Protein AF-A0AAV4EJ93-F1 (afdb_monomer_lite)

Organism: NCBI:txid1093978

pLDDT: mean 70.5, std 23.76, range [32.03, 97.38]

Foldseek 3Di:
DVVVVVVVVVVVVPDDDDDDDPDPPPPDDPPVVVVVVVVVVVVVVVVVVCCVPVVVVVVLVVVCVVPVDPDSVVSSVVVVVVVVVVVVVVVVVVVVVVVVVVVVVVVVVVVVVVVVVVVVVVVVVVVVVVVVVVVVVVVVVVVVVVVVDDDDDDDDDDDDDDDDDDDDDDDDDDDDDDDDDDDDDDDDDDPDDDDDDDDDDPPPPPPPDDDDDD

Structure (mmCIF, N/CA/C/O backbone):
data_AF-A0AAV4EJ93-F1
#
_entry.id   AF-A0AAV4EJ93-F1
#
loop_
_atom_site.group_PDB
_atom_site.id
_atom_site.type_symbol
_atom_site.label_atom_id
_atom_site.label_alt_id
_atom_site.label_comp_id
_atom_site.label_asym_id
_atom_site.label_entity_id
_atom_site.label_seq_id
_atom_site.pdbx_PDB_ins_code
_atom_site.Cartn_x
_atom_site.Cartn_y
_atom_site.Cartn_z
_atom_site.occupancy
_atom_site.B_iso_or_equiv
_atom_site.auth_seq_id
_atom_site.auth_comp_id
_atom_site.auth_asym_id
_atom_site.auth_atom_id
_atom_site.pdbx_PDB_model_num
ATOM 1 N N . MET A 1 1 ? 33.533 -13.478 34.710 1.00 58.41 1 MET A N 1
ATOM 2 C CA . MET A 1 1 ? 34.414 -14.544 34.173 1.00 58.41 1 MET A CA 1
ATOM 3 C C . MET A 1 1 ? 34.732 -14.379 32.683 1.00 58.41 1 MET A C 1
ATOM 5 O O . MET A 1 1 ? 35.870 -14.612 32.308 1.00 58.41 1 MET A O 1
ATOM 9 N N . ILE A 1 2 ? 33.810 -13.888 31.842 1.00 59.50 2 ILE A N 1
ATOM 10 C CA . ILE A 1 2 ? 34.049 -13.720 30.390 1.00 59.50 2 ILE A CA 1
ATOM 11 C C . ILE A 1 2 ? 35.088 -12.618 30.066 1.00 59.50 2 ILE A C 1
ATOM 13 O O . ILE A 1 2 ? 35.911 -12.793 29.173 1.00 59.50 2 ILE A O 1
ATOM 17 N N . MET A 1 3 ? 35.147 -11.524 30.839 1.00 56.00 3 MET A N 1
ATOM 18 C CA . MET A 1 3 ? 36.104 -10.429 30.577 1.00 56.00 3 MET A CA 1
ATOM 19 C C . MET A 1 3 ? 37.570 -10.771 30.895 1.00 56.00 3 MET A C 1
ATOM 21 O O . MET A 1 3 ? 38.471 -10.243 30.250 1.00 56.00 3 MET A O 1
ATOM 25 N N . MET A 1 4 ? 37.823 -11.706 31.818 1.00 63.09 4 MET A N 1
ATOM 26 C CA . MET A 1 4 ? 39.189 -12.176 32.100 1.00 63.09 4 MET A CA 1
ATOM 27 C C . MET A 1 4 ? 39.739 -13.052 30.964 1.00 63.09 4 MET A C 1
ATOM 29 O O . MET A 1 4 ? 40.941 -13.053 30.715 1.00 63.09 4 MET A O 1
ATOM 33 N N . SER A 1 5 ? 38.857 -13.729 30.220 1.00 61.12 5 SER A N 1
ATOM 34 C CA . SER A 1 5 ? 39.234 -14.554 29.067 1.00 61.12 5 SER A CA 1
ATOM 35 C C . SER A 1 5 ? 39.632 -13.703 27.848 1.00 61.12 5 SER A C 1
ATOM 37 O O . SER A 1 5 ? 40.564 -14.049 27.127 1.00 61.12 5 SER A O 1
ATOM 39 N N . ILE A 1 6 ? 39.009 -12.530 27.670 1.00 61.06 6 ILE A N 1
ATOM 40 C CA . ILE A 1 6 ? 39.343 -11.593 26.582 1.00 61.06 6 ILE A CA 1
ATOM 41 C C . ILE A 1 6 ? 40.667 -10.861 26.856 1.00 61.06 6 ILE A C 1
ATOM 43 O O . ILE A 1 6 ? 41.467 -10.695 25.935 1.00 61.06 6 ILE A O 1
ATOM 47 N N . MET A 1 7 ? 40.958 -10.488 28.112 1.00 59.44 7 MET A N 1
ATOM 48 C CA . MET A 1 7 ? 42.254 -9.876 28.443 1.00 59.44 7 MET A CA 1
ATOM 49 C C . MET A 1 7 ? 43.425 -10.852 28.269 1.00 59.44 7 MET A C 1
ATOM 51 O O . MET A 1 7 ? 44.469 -10.435 27.784 1.00 59.44 7 MET A O 1
ATOM 55 N N . MET A 1 8 ? 43.259 -12.149 28.564 1.00 60.19 8 MET A N 1
ATOM 56 C CA . MET A 1 8 ? 44.313 -13.145 28.311 1.00 60.19 8 MET A CA 1
ATOM 57 C C . MET A 1 8 ? 44.591 -13.372 26.817 1.00 60.19 8 MET A C 1
ATOM 59 O O . MET A 1 8 ? 45.738 -13.621 26.447 1.00 60.19 8 MET A O 1
ATOM 63 N N . LEU A 1 9 ? 43.580 -13.239 25.950 1.00 58.19 9 LEU A N 1
ATOM 64 C CA . LEU A 1 9 ? 43.764 -13.392 24.503 1.00 58.19 9 LEU A CA 1
ATOM 65 C C . LEU A 1 9 ? 44.517 -12.207 23.877 1.00 58.19 9 LEU A C 1
ATOM 67 O O . LEU A 1 9 ? 45.250 -12.385 22.905 1.00 58.19 9 LEU A O 1
ATOM 71 N N . MET A 1 10 ? 44.386 -11.005 24.448 1.00 55.16 10 MET A N 1
ATOM 72 C CA . MET A 1 10 ? 45.097 -9.819 23.958 1.00 55.16 10 MET A CA 1
ATOM 73 C C . MET A 1 10 ? 46.565 -9.763 24.395 1.00 55.16 10 MET A C 1
ATOM 75 O O . MET A 1 10 ? 47.387 -9.198 23.677 1.00 55.16 10 MET A O 1
ATOM 79 N N . THR A 1 11 ? 46.935 -10.415 25.500 1.00 57.19 11 THR A N 1
ATOM 80 C CA . THR A 1 11 ? 48.338 -10.483 25.945 1.00 57.19 11 THR A CA 1
ATOM 81 C C . THR A 1 11 ? 49.166 -11.514 25.163 1.00 57.19 11 THR A C 1
ATOM 83 O O . THR A 1 11 ? 50.392 -11.444 25.166 1.00 57.19 11 THR A O 1
ATOM 86 N N . PHE A 1 12 ? 48.531 -12.456 24.455 1.00 47.94 12 PHE A N 1
ATOM 87 C CA . PHE A 1 12 ? 49.225 -13.565 23.782 1.00 47.94 12 PHE A CA 1
ATOM 88 C C . PHE A 1 12 ? 49.656 -13.278 22.329 1.00 47.94 12 PHE A C 1
ATOM 90 O O . PHE A 1 12 ? 50.457 -14.019 21.767 1.00 47.94 12 PHE A O 1
ATOM 97 N N . LEU A 1 13 ? 49.197 -12.182 21.715 1.00 51.66 13 LEU A N 1
ATOM 98 C CA . LEU A 1 13 ? 49.614 -11.786 20.355 1.00 51.66 13 LEU A CA 1
ATOM 99 C C . LEU A 1 13 ? 50.748 -10.745 20.336 1.00 51.66 13 LEU A C 1
ATOM 101 O O . LEU A 1 13 ? 51.159 -10.286 19.272 1.00 51.66 13 LEU A O 1
ATOM 105 N N . GLY A 1 14 ? 51.290 -10.396 21.503 1.00 50.38 14 GLY A N 1
ATOM 106 C CA . GLY A 1 14 ? 52.389 -9.447 21.654 1.00 50.38 14 GLY A CA 1
ATOM 107 C C . GLY A 1 14 ? 53.759 -10.107 21.811 1.00 50.38 14 GLY A C 1
ATOM 108 O O . GLY A 1 14 ? 54.390 -9.923 22.847 1.00 50.38 14 GLY A O 1
ATOM 109 N N . SER A 1 15 ? 54.251 -10.872 20.828 1.00 47.62 15 SER A N 1
ATOM 110 C CA . SER A 1 15 ? 55.698 -11.149 20.734 1.00 47.62 15 SER A CA 1
ATOM 111 C C . SER A 1 15 ? 56.121 -11.892 19.469 1.00 47.62 15 SER A C 1
ATOM 113 O O . SER A 1 15 ? 55.502 -12.893 19.121 1.00 47.62 15 SER A O 1
ATOM 115 N N . LYS A 1 16 ? 57.281 -11.474 18.925 1.00 50.38 16 LYS A N 1
ATOM 116 C CA . LYS A 1 16 ? 58.070 -11.997 17.777 1.00 50.38 16 LYS A CA 1
ATOM 117 C C . LYS A 1 16 ? 57.747 -11.302 16.444 1.00 50.38 16 LYS A C 1
ATOM 119 O O . LYS A 1 16 ? 56.606 -11.315 16.017 1.00 50.38 16 LYS A O 1
ATOM 124 N N . ASN A 1 17 ? 58.660 -10.690 15.685 1.00 46.94 17 ASN A N 1
ATOM 125 C CA . ASN A 1 17 ? 60.127 -10.582 15.674 1.00 46.94 17 ASN A CA 1
ATOM 126 C C . ASN A 1 17 ? 60.474 -9.307 14.864 1.00 46.94 17 ASN A C 1
ATOM 128 O O . ASN A 1 17 ? 59.817 -9.013 13.873 1.00 46.94 17 ASN A O 1
ATOM 132 N N . ALA A 1 18 ? 61.361 -8.425 15.326 1.00 46.53 18 ALA A N 1
ATOM 133 C CA . ALA A 1 18 ? 62.785 -8.380 14.967 1.00 46.53 18 ALA A CA 1
ATOM 134 C C . ALA A 1 18 ? 63.102 -8.566 13.467 1.00 46.53 18 ALA A C 1
ATOM 136 O O . ALA A 1 18 ? 63.081 -9.682 12.959 1.00 46.53 18 ALA A O 1
ATOM 137 N N . SER A 1 19 ? 63.501 -7.486 12.788 1.00 44.84 19 SER A N 1
ATOM 138 C CA . SER A 1 19 ? 64.833 -7.319 12.164 1.00 44.84 19 SER A CA 1
ATOM 139 C C . SER A 1 19 ? 64.804 -6.280 11.039 1.00 44.84 19 SER A C 1
ATOM 141 O O . SER A 1 19 ? 63.819 -6.103 10.327 1.00 44.84 19 SER A O 1
ATOM 143 N N . GLY A 1 20 ? 65.885 -5.506 10.970 1.00 46.91 20 GLY A N 1
ATOM 144 C CA . GLY A 1 20 ? 65.998 -4.309 10.156 1.00 46.91 20 GLY A CA 1
ATOM 145 C C . GLY A 1 20 ? 66.143 -4.563 8.658 1.00 46.91 20 GLY A C 1
ATOM 146 O O . GLY A 1 20 ? 66.620 -5.595 8.202 1.00 46.91 20 GLY A O 1
ATOM 147 N N . GLY A 1 21 ? 65.802 -3.527 7.901 1.00 38.78 21 GLY A N 1
ATOM 148 C CA . GLY A 1 21 ?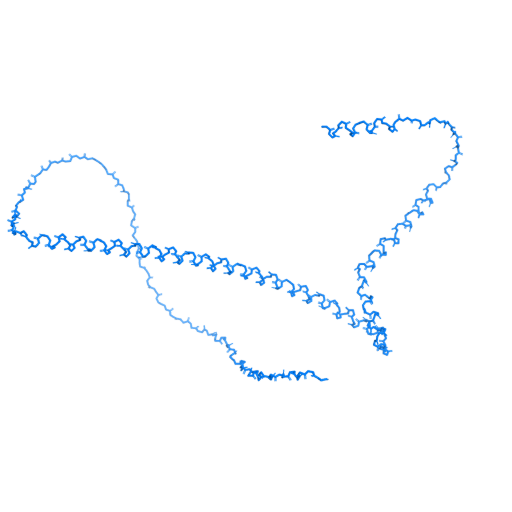 66.058 -3.440 6.474 1.00 38.78 21 GLY A CA 1
ATOM 149 C C . GLY A 1 21 ? 65.775 -2.024 6.005 1.00 38.78 21 GLY A C 1
ATOM 150 O O . GLY A 1 21 ? 64.656 -1.697 5.622 1.00 38.78 21 GLY A O 1
ATOM 151 N N . LYS A 1 22 ? 66.787 -1.150 6.074 1.00 50.78 22 LYS A N 1
ATOM 152 C CA . LYS A 1 22 ? 66.768 0.165 5.422 1.00 50.78 22 LYS A CA 1
ATOM 153 C C . LYS A 1 22 ? 66.780 -0.045 3.907 1.00 50.78 22 LYS A C 1
ATOM 155 O O . LYS A 1 22 ? 67.824 0.058 3.273 1.00 50.78 22 LYS A O 1
ATOM 160 N N . SER A 1 23 ? 65.618 -0.293 3.321 1.00 41.66 23 SER A N 1
ATOM 161 C CA . SER A 1 23 ? 65.439 -0.209 1.876 1.00 41.66 23 SER A CA 1
ATOM 162 C C . SER A 1 23 ? 64.908 1.179 1.557 1.00 41.66 23 SER A C 1
ATOM 164 O O . SER A 1 23 ? 63.722 1.463 1.712 1.00 41.66 23 SER A O 1
ATOM 166 N N . ARG A 1 24 ? 65.813 2.070 1.126 1.00 50.88 24 ARG A N 1
ATOM 167 C CA . ARG A 1 24 ? 65.468 3.304 0.403 1.00 50.88 24 ARG A CA 1
ATOM 168 C C . ARG A 1 24 ? 64.764 2.901 -0.897 1.00 50.88 24 ARG A C 1
ATOM 170 O O . ARG A 1 24 ? 65.370 2.864 -1.964 1.00 50.88 24 ARG A O 1
ATOM 177 N N . VAL A 1 25 ? 63.477 2.587 -0.812 1.00 41.41 25 VAL A N 1
ATOM 178 C CA . VAL A 1 25 ? 62.611 2.535 -1.984 1.00 41.41 25 VAL A CA 1
ATOM 179 C C . VAL A 1 25 ? 62.308 3.983 -2.322 1.00 41.41 25 VAL A C 1
ATOM 181 O O . VAL A 1 25 ? 61.715 4.715 -1.529 1.00 41.41 25 VAL A O 1
ATOM 184 N N . ARG A 1 26 ? 62.811 4.424 -3.477 1.00 45.25 26 ARG A N 1
ATOM 185 C CA . ARG A 1 26 ? 62.512 5.744 -4.025 1.00 45.25 26 ARG A CA 1
ATOM 186 C C . ARG A 1 26 ? 60.996 5.924 -4.011 1.00 45.25 26 ARG A C 1
ATOM 188 O O . ARG A 1 26 ? 60.276 5.159 -4.647 1.00 45.25 26 ARG A O 1
ATOM 195 N N . LEU A 1 27 ? 60.534 6.951 -3.307 1.00 46.12 27 LEU A N 1
ATOM 196 C CA . LEU A 1 27 ? 59.160 7.430 -3.329 1.00 46.12 27 LEU A CA 1
ATOM 197 C C . LEU A 1 27 ? 58.886 8.085 -4.694 1.00 46.12 27 LEU A C 1
ATOM 199 O O . LEU A 1 27 ? 58.709 9.295 -4.799 1.00 46.12 27 LEU A O 1
ATOM 203 N N . VAL A 1 28 ? 58.911 7.300 -5.771 1.00 48.94 28 VAL A N 1
ATOM 204 C CA . VAL A 1 28 ? 58.456 7.752 -7.083 1.00 48.94 28 VAL A CA 1
ATOM 205 C C . VAL A 1 28 ? 56.961 7.460 -7.150 1.00 48.94 28 VAL A C 1
ATOM 207 O O . VAL A 1 28 ? 56.524 6.329 -7.314 1.00 48.94 28 VAL A O 1
ATOM 210 N N . CYS A 1 29 ? 56.185 8.535 -7.013 1.00 46.81 29 CYS A N 1
ATOM 211 C CA . CYS A 1 29 ? 54.774 8.638 -7.380 1.00 46.81 29 CYS A CA 1
ATOM 212 C C . CYS A 1 29 ? 53.718 7.898 -6.530 1.00 46.81 29 CYS A C 1
ATOM 214 O O . CYS A 1 29 ? 52.862 7.184 -7.052 1.00 46.81 29 CYS A O 1
ATOM 216 N N . SER A 1 30 ? 53.579 8.289 -5.257 1.00 52.94 30 SER A N 1
ATOM 217 C CA . SER A 1 30 ? 52.341 8.082 -4.471 1.00 52.94 30 SER A CA 1
ATOM 218 C C . SER A 1 30 ? 51.076 8.722 -5.083 1.00 52.94 30 SER A C 1
ATOM 220 O O . SER A 1 30 ? 49.970 8.456 -4.618 1.00 52.94 30 SER A O 1
ATOM 222 N N . ARG A 1 31 ? 51.190 9.569 -6.120 1.00 53.22 31 ARG A N 1
ATOM 223 C CA . ARG A 1 31 ? 50.025 10.120 -6.842 1.00 53.22 31 ARG A CA 1
ATOM 224 C C . ARG A 1 31 ? 49.431 9.142 -7.860 1.00 53.22 31 ARG A C 1
ATOM 226 O O . ARG A 1 31 ? 48.220 9.167 -8.063 1.00 53.22 31 ARG A O 1
ATOM 233 N N . HIS A 1 32 ? 50.242 8.272 -8.464 1.00 50.25 32 HIS A N 1
ATOM 234 C CA . HIS A 1 32 ? 49.768 7.352 -9.504 1.00 50.25 32 HIS A CA 1
ATOM 235 C C . HIS A 1 32 ? 49.019 6.155 -8.901 1.00 50.25 32 HIS A C 1
ATOM 237 O O . HIS A 1 32 ? 47.979 5.744 -9.413 1.00 50.25 32 HIS A O 1
ATOM 243 N N . LEU A 1 33 ? 49.470 5.675 -7.736 1.00 52.97 33 LEU A N 1
ATOM 244 C CA . LEU A 1 33 ? 48.824 4.564 -7.037 1.00 52.97 33 LEU A CA 1
ATOM 245 C C . LEU A 1 33 ? 47.453 4.958 -6.453 1.00 52.97 33 LEU A C 1
ATOM 247 O O . LEU A 1 33 ? 46.495 4.201 -6.594 1.00 52.97 33 LEU A O 1
ATOM 251 N N . LYS A 1 34 ? 47.309 6.180 -5.913 1.00 52.22 34 LYS A N 1
ATOM 252 C CA . LYS A 1 34 ? 46.012 6.713 -5.442 1.00 52.22 34 LYS A CA 1
ATOM 253 C C . LYS A 1 34 ? 44.989 6.857 -6.579 1.00 52.22 34 LYS A C 1
ATOM 255 O O . LYS A 1 34 ? 43.825 6.521 -6.393 1.00 52.22 34 LYS A O 1
ATOM 260 N N . HIS A 1 35 ? 45.430 7.268 -7.773 1.00 53.38 35 HIS A N 1
ATOM 261 C CA . HIS A 1 35 ? 44.585 7.300 -8.975 1.00 53.38 35 HIS A CA 1
ATOM 262 C C . HIS A 1 35 ? 44.221 5.905 -9.512 1.00 53.38 35 HIS A C 1
ATOM 264 O O . HIS A 1 35 ? 43.211 5.769 -10.204 1.00 53.38 35 HIS A O 1
ATOM 270 N N . SER A 1 36 ? 45.029 4.877 -9.232 1.00 53.84 36 SER A N 1
ATOM 271 C CA . SER A 1 36 ? 44.719 3.489 -9.606 1.00 53.84 36 SER A CA 1
ATOM 272 C C . SER A 1 36 ? 43.682 2.859 -8.666 1.00 53.84 36 SER A C 1
ATOM 274 O O . SER A 1 36 ? 42.728 2.243 -9.131 1.00 53.84 36 SER A O 1
ATOM 276 N N . ILE A 1 37 ? 43.783 3.115 -7.355 1.00 55.28 37 ILE A N 1
ATOM 277 C CA . ILE A 1 37 ? 42.851 2.591 -6.344 1.00 55.28 37 ILE A CA 1
ATOM 278 C C . ILE A 1 37 ? 41.482 3.286 -6.448 1.00 55.28 37 ILE A C 1
ATOM 280 O O . ILE A 1 37 ? 40.451 2.619 -6.402 1.00 55.28 37 ILE A O 1
ATOM 284 N N . ALA A 1 38 ? 41.450 4.602 -6.696 1.00 55.88 38 ALA A N 1
ATOM 285 C CA . ALA A 1 38 ? 40.204 5.347 -6.912 1.00 55.88 38 ALA A CA 1
ATOM 286 C C . ALA A 1 38 ? 39.466 4.957 -8.212 1.00 55.88 38 ALA A C 1
ATOM 288 O O . ALA A 1 38 ? 38.246 5.084 -8.286 1.00 55.88 38 ALA A O 1
ATOM 289 N N . ARG A 1 39 ? 40.179 4.448 -9.230 1.00 55.91 39 ARG A N 1
ATOM 290 C CA . ARG A 1 39 ? 39.558 3.870 -10.437 1.00 55.91 39 ARG A CA 1
ATOM 291 C C . ARG A 1 39 ? 38.965 2.479 -10.196 1.00 55.91 39 ARG A C 1
ATOM 293 O O . ARG A 1 39 ? 38.000 2.130 -10.862 1.00 55.91 39 ARG A O 1
ATOM 300 N N . SER A 1 40 ? 39.511 1.720 -9.245 1.00 57.12 40 SER A N 1
ATOM 301 C CA . SER A 1 40 ? 39.118 0.330 -8.974 1.00 57.12 40 SER A CA 1
ATOM 302 C C . SER A 1 40 ? 37.827 0.197 -8.149 1.00 57.12 40 SER A C 1
ATOM 304 O O . SER A 1 40 ? 37.065 -0.739 -8.351 1.00 57.12 40 SER A O 1
ATOM 306 N N . GLN A 1 41 ? 37.515 1.155 -7.265 1.00 59.31 41 GLN A N 1
ATOM 307 C CA . GLN A 1 41 ? 36.296 1.094 -6.430 1.00 59.31 41 GLN A CA 1
ATOM 308 C C . GLN A 1 41 ? 35.031 1.679 -7.084 1.00 59.31 41 GLN A C 1
ATOM 310 O O . GLN A 1 41 ? 33.918 1.470 -6.605 1.00 59.31 41 GLN A O 1
ATOM 315 N N . LYS A 1 42 ? 35.184 2.410 -8.190 1.00 63.38 42 LYS A N 1
ATOM 316 C CA . LYS A 1 42 ? 34.074 2.999 -8.948 1.00 63.38 42 LYS A CA 1
ATOM 317 C C . LYS A 1 42 ? 33.141 1.974 -9.626 1.00 63.38 42 LYS A C 1
ATOM 319 O O . LYS A 1 42 ? 31.927 2.118 -9.469 1.00 63.38 42 LYS A O 1
ATOM 324 N N . PRO A 1 43 ? 33.644 0.916 -10.302 1.00 67.88 43 PRO A N 1
ATOM 325 C CA . PRO A 1 43 ? 32.775 -0.034 -10.996 1.00 67.88 43 PRO A CA 1
ATOM 326 C C . PRO A 1 43 ? 31.866 -0.823 -10.051 1.00 67.88 43 PRO A C 1
ATOM 328 O O . PRO A 1 43 ? 30.749 -1.154 -10.432 1.00 67.88 43 PRO A O 1
ATOM 331 N N . GLU A 1 44 ? 32.280 -1.096 -8.811 1.00 76.19 44 GLU A N 1
ATOM 332 C CA . GLU A 1 44 ? 31.427 -1.837 -7.874 1.00 76.19 44 GLU A CA 1
ATOM 333 C C . GLU A 1 44 ? 30.204 -1.036 -7.420 1.00 76.19 44 GLU A C 1
ATOM 335 O O . GLU A 1 44 ? 29.117 -1.597 -7.277 1.00 76.19 44 GLU A O 1
ATOM 340 N N . MET A 1 45 ? 30.363 0.270 -7.192 1.00 80.81 45 MET A N 1
ATOM 341 C CA . MET A 1 45 ? 29.250 1.144 -6.810 1.00 80.81 45 MET A CA 1
ATOM 342 C C . MET A 1 45 ? 28.271 1.335 -7.970 1.00 80.81 45 MET A C 1
ATOM 344 O O . MET A 1 45 ? 27.058 1.236 -7.776 1.00 80.81 45 MET A O 1
ATOM 348 N N . GLU A 1 46 ? 28.788 1.540 -9.182 1.00 83.19 46 GLU A N 1
ATOM 349 C CA . GLU A 1 46 ? 27.977 1.684 -10.395 1.00 83.19 46 GLU A CA 1
ATOM 350 C C . GLU A 1 46 ? 27.254 0.370 -10.742 1.00 83.19 46 GLU A C 1
ATOM 352 O O . GLU A 1 46 ? 26.052 0.377 -11.006 1.00 83.19 46 GLU A O 1
ATOM 357 N N . ALA A 1 47 ? 27.926 -0.780 -10.629 1.00 86.12 47 ALA A N 1
ATOM 358 C CA . ALA A 1 47 ? 27.313 -2.088 -10.856 1.00 86.12 47 ALA A CA 1
ATOM 359 C C . ALA A 1 47 ? 26.193 -2.398 -9.849 1.00 86.12 47 ALA A C 1
ATOM 361 O O . ALA A 1 47 ? 25.135 -2.898 -10.236 1.00 86.12 47 ALA A O 1
ATOM 362 N N . LYS A 1 48 ? 26.384 -2.071 -8.562 1.00 87.38 48 LYS A N 1
ATOM 363 C CA . LYS A 1 48 ? 25.336 -2.212 -7.533 1.00 87.38 48 LYS A CA 1
ATOM 364 C C . LYS A 1 48 ? 24.132 -1.324 -7.842 1.00 87.38 48 LYS A C 1
ATOM 366 O O . LYS A 1 48 ? 22.996 -1.786 -7.762 1.00 87.38 48 LYS A O 1
ATOM 371 N N . TYR A 1 49 ? 24.371 -0.075 -8.240 1.00 88.38 49 TYR A N 1
ATOM 372 C CA . TYR A 1 49 ? 23.301 0.850 -8.609 1.00 88.38 49 TYR A CA 1
ATOM 373 C C . TYR A 1 49 ? 22.496 0.346 -9.813 1.00 88.38 49 TYR A C 1
ATOM 375 O O . TYR A 1 49 ? 21.264 0.330 -9.766 1.00 88.38 49 TYR A O 1
ATOM 383 N N . LEU A 1 50 ? 23.173 -0.130 -10.861 1.00 87.44 50 LEU A N 1
ATOM 384 C CA . LEU A 1 50 ? 22.524 -0.692 -12.046 1.00 87.44 50 LEU A CA 1
ATOM 385 C C . LEU A 1 50 ? 21.722 -1.949 -11.701 1.00 87.44 50 LEU A C 1
ATOM 387 O O . LEU A 1 50 ? 20.583 -2.082 -12.138 1.00 87.44 50 LEU A O 1
ATOM 391 N N . LYS A 1 51 ? 22.262 -2.836 -10.858 1.00 87.06 51 LYS A N 1
ATOM 392 C CA . LYS A 1 51 ? 21.555 -4.047 -10.419 1.00 87.06 51 LYS A CA 1
ATOM 393 C C . LYS A 1 51 ? 20.270 -3.723 -9.651 1.00 87.06 51 LYS A C 1
ATOM 395 O O . LYS A 1 51 ? 19.258 -4.384 -9.861 1.00 87.06 51 LYS A O 1
ATOM 400 N N . ASN A 1 52 ? 20.300 -2.696 -8.803 1.00 87.56 52 ASN A N 1
ATOM 401 C CA . ASN A 1 52 ? 19.148 -2.303 -7.994 1.00 87.56 52 ASN A CA 1
ATOM 402 C C . ASN A 1 52 ? 18.060 -1.596 -8.818 1.00 87.56 52 ASN A C 1
ATOM 404 O O . ASN A 1 52 ? 16.880 -1.858 -8.610 1.00 87.56 52 ASN A O 1
ATOM 408 N N . ASN A 1 53 ? 18.437 -0.720 -9.756 1.00 86.62 53 ASN A N 1
ATOM 409 C CA . ASN A 1 53 ? 17.474 0.107 -10.498 1.00 86.62 53 ASN A CA 1
ATOM 410 C C . ASN A 1 53 ? 17.021 -0.522 -11.822 1.00 86.62 53 ASN A C 1
ATOM 412 O O . ASN A 1 53 ? 15.861 -0.392 -12.202 1.00 86.62 53 ASN A O 1
ATOM 416 N N . LEU A 1 54 ? 17.915 -1.219 -12.527 1.00 86.94 54 LEU A N 1
ATOM 417 C CA . LEU A 1 54 ? 17.632 -1.842 -13.826 1.00 86.94 54 LEU A CA 1
ATOM 418 C C . LEU A 1 54 ? 17.304 -3.334 -13.707 1.00 86.94 54 LEU A C 1
ATOM 420 O O . LEU A 1 54 ? 17.186 -4.021 -14.720 1.00 86.94 54 LEU A O 1
ATOM 424 N N . GLY A 1 55 ? 17.110 -3.852 -12.490 1.00 87.00 55 GLY A N 1
ATOM 425 C CA . GLY A 1 55 ? 16.703 -5.242 -12.269 1.00 87.00 55 GLY A CA 1
ATOM 426 C C . GLY A 1 55 ? 15.414 -5.615 -13.014 1.00 87.00 55 GLY A C 1
ATOM 427 O O . GLY A 1 55 ? 15.277 -6.747 -13.478 1.00 87.00 55 GLY A O 1
ATOM 428 N N . CYS A 1 56 ? 14.512 -4.651 -13.234 1.00 90.56 56 CYS A N 1
ATOM 429 C CA . CYS A 1 56 ? 13.281 -4.835 -14.008 1.00 90.56 56 CYS A CA 1
ATOM 430 C C . CYS A 1 56 ? 13.531 -5.175 -15.489 1.00 90.56 56 CYS A C 1
ATOM 432 O O . CYS A 1 56 ? 12.710 -5.853 -16.109 1.00 90.56 56 CYS A O 1
ATOM 434 N N . LEU A 1 57 ? 14.683 -4.782 -16.048 1.00 92.88 57 LEU A N 1
ATOM 435 C CA . LEU A 1 57 ? 15.021 -5.036 -17.446 1.00 92.88 57 LEU A CA 1
ATOM 436 C C . LEU A 1 57 ? 15.196 -6.533 -17.725 1.00 92.88 57 LEU A C 1
ATOM 438 O O . LEU A 1 57 ? 14.874 -6.984 -18.816 1.00 92.88 57 LEU A O 1
ATOM 442 N N . THR A 1 58 ? 15.614 -7.327 -16.736 1.00 93.62 58 THR A N 1
ATOM 443 C CA . THR A 1 58 ? 15.717 -8.792 -16.882 1.00 93.62 58 THR A CA 1
ATOM 444 C C . THR A 1 58 ? 14.367 -9.436 -17.210 1.00 93.62 58 THR A C 1
ATOM 446 O O . THR A 1 58 ? 14.286 -10.313 -18.066 1.00 93.62 58 THR A O 1
ATOM 449 N N . SER A 1 59 ? 13.291 -8.954 -16.579 1.00 93.50 59 SER A N 1
ATOM 450 C CA . SER A 1 59 ? 11.924 -9.422 -16.832 1.00 93.50 59 SER A CA 1
ATOM 451 C C . SER A 1 59 ? 11.413 -8.948 -18.191 1.00 93.50 59 SER A C 1
ATOM 453 O O . SER A 1 59 ? 10.789 -9.721 -18.911 1.00 93.50 59 SER A O 1
ATOM 455 N N . CYS A 1 60 ? 11.732 -7.708 -18.568 1.00 95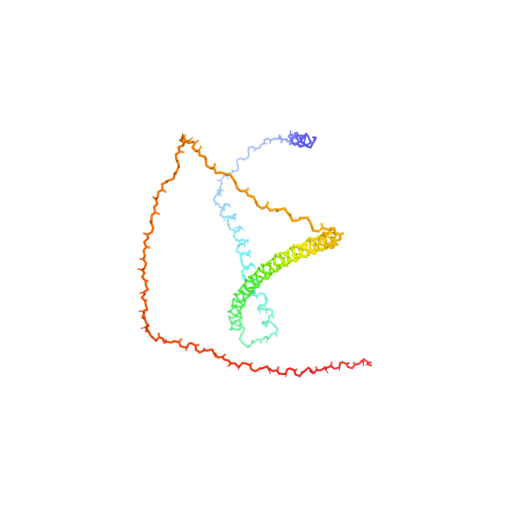.00 60 CYS A N 1
ATOM 456 C CA . CYS A 1 60 ? 11.417 -7.174 -19.892 1.00 95.00 60 CYS A CA 1
ATOM 457 C C . CYS A 1 60 ? 12.090 -7.993 -21.003 1.00 95.00 60 CYS A C 1
ATOM 459 O O . CYS A 1 60 ? 11.430 -8.440 -21.934 1.00 95.00 60 CYS A O 1
ATOM 461 N N . LEU A 1 61 ? 13.395 -8.253 -20.877 1.00 95.38 61 LEU A N 1
ATOM 462 C CA . LEU A 1 61 ? 14.163 -9.020 -21.858 1.00 95.38 61 LEU A CA 1
ATOM 463 C C . LEU A 1 61 ? 13.693 -10.472 -21.953 1.00 95.38 61 LEU A C 1
ATOM 465 O O . LEU A 1 61 ? 13.650 -11.018 -23.053 1.00 95.38 61 LEU A O 1
ATOM 469 N N . LYS A 1 62 ? 13.286 -11.078 -20.831 1.00 96.69 62 LYS A N 1
ATOM 470 C CA . LYS A 1 62 ? 12.620 -12.385 -20.833 1.00 96.69 62 LYS A CA 1
ATOM 471 C C . LYS A 1 62 ? 11.357 -12.352 -21.701 1.00 96.69 62 LYS A C 1
ATOM 473 O O . LYS A 1 62 ? 11.196 -13.190 -22.579 1.00 96.69 62 LYS A O 1
ATOM 478 N N . GLU A 1 63 ? 10.501 -11.356 -21.501 1.00 95.00 63 GLU A N 1
ATOM 479 C CA . GLU A 1 63 ? 9.246 -11.221 -22.247 1.00 95.00 63 GLU A CA 1
ATOM 480 C C . GLU A 1 63 ? 9.472 -10.913 -23.739 1.00 95.00 63 GLU A C 1
ATOM 482 O O . GLU A 1 63 ? 8.756 -11.427 -24.597 1.00 95.00 63 GLU A O 1
ATOM 487 N N . VAL A 1 64 ? 10.500 -10.125 -24.068 1.00 96.94 64 VAL A N 1
ATOM 488 C CA . VAL A 1 64 ? 10.928 -9.878 -25.455 1.00 96.94 64 VAL A CA 1
ATOM 489 C C . VAL A 1 64 ? 11.434 -11.164 -26.109 1.00 96.94 64 VAL A C 1
ATOM 491 O O . VAL A 1 64 ? 11.100 -11.427 -27.263 1.00 96.94 64 VAL A O 1
ATOM 494 N N . ALA A 1 65 ? 12.202 -11.986 -25.388 1.00 96.50 65 ALA A N 1
ATOM 495 C CA . ALA A 1 65 ? 12.708 -13.257 -25.903 1.00 96.50 65 ALA A CA 1
ATOM 496 C C . ALA A 1 65 ? 11.582 -14.265 -26.191 1.00 96.50 65 ALA A C 1
ATOM 498 O O . ALA A 1 65 ? 11.678 -15.017 -27.163 1.00 96.50 65 ALA A O 1
ATOM 499 N N . GLU A 1 66 ? 10.521 -14.250 -25.379 1.00 95.94 66 GLU A N 1
ATOM 500 C CA . GLU A 1 66 ? 9.327 -15.086 -25.549 1.00 95.94 66 GLU A CA 1
ATOM 501 C C . GLU A 1 66 ? 8.438 -14.601 -26.704 1.00 95.94 66 GLU A C 1
ATOM 503 O O . GLU A 1 66 ? 8.041 -15.396 -27.553 1.00 95.94 66 GLU A O 1
ATOM 508 N N . LYS A 1 67 ? 8.132 -13.298 -26.762 1.00 95.00 67 LYS A N 1
ATOM 509 C CA . LYS A 1 67 ? 7.179 -12.738 -27.738 1.00 95.00 67 LYS A CA 1
ATOM 510 C C . LYS A 1 67 ? 7.788 -12.414 -29.097 1.00 95.00 67 LYS A C 1
ATOM 512 O O . LYS A 1 67 ? 7.046 -12.337 -30.069 1.00 95.00 67 LYS A O 1
ATOM 517 N N . ARG A 1 68 ? 9.104 -12.181 -29.150 1.00 95.62 68 ARG A N 1
ATOM 518 C CA . ARG A 1 68 ? 9.862 -11.749 -30.339 1.00 95.62 68 ARG A CA 1
ATOM 519 C C . ARG A 1 68 ? 9.116 -10.692 -31.170 1.00 95.62 68 ARG A C 1
ATOM 521 O O . ARG A 1 68 ? 8.783 -10.944 -32.328 1.00 95.62 68 ARG A O 1
ATOM 528 N N . PRO A 1 69 ? 8.814 -9.523 -30.576 1.00 96.00 69 PRO A N 1
ATOM 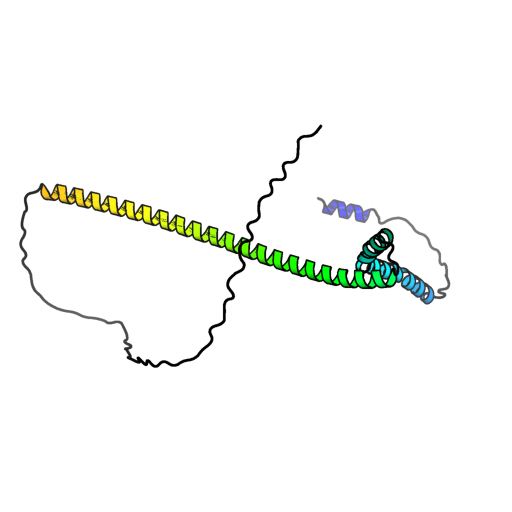529 C CA . PRO A 1 69 ? 8.127 -8.450 -31.283 1.00 96.00 69 PRO A CA 1
ATOM 530 C C . PRO A 1 69 ? 8.939 -7.982 -32.498 1.00 96.00 69 PRO A C 1
ATOM 532 O O . PRO A 1 69 ? 10.168 -8.038 -32.489 1.00 96.00 69 PRO A O 1
ATOM 535 N N . HIS A 1 70 ? 8.238 -7.490 -33.522 1.00 94.06 70 HIS A N 1
ATOM 536 C CA . HIS A 1 70 ? 8.848 -6.995 -34.759 1.00 94.06 70 HIS A CA 1
ATOM 537 C C . HIS A 1 70 ? 9.815 -5.823 -34.510 1.00 94.06 70 HIS A C 1
ATOM 539 O O . HIS A 1 70 ? 10.873 -5.767 -35.130 1.00 94.06 70 HIS A O 1
ATOM 545 N N . ASP A 1 71 ? 9.481 -4.923 -33.574 1.00 97.12 71 ASP A N 1
ATOM 546 C CA . ASP A 1 71 ? 10.399 -3.899 -33.060 1.00 97.12 71 ASP A CA 1
ATOM 547 C C . ASP A 1 71 ? 10.635 -4.096 -31.546 1.00 97.12 71 ASP A C 1
ATOM 549 O O . ASP A 1 71 ? 9.762 -3.787 -30.723 1.00 97.12 71 ASP A O 1
ATOM 553 N N . PRO A 1 72 ? 11.800 -4.633 -31.142 1.00 95.62 72 PRO A N 1
ATOM 554 C CA . PRO A 1 72 ? 12.111 -4.852 -29.735 1.00 95.62 72 PRO A CA 1
ATOM 555 C C . PRO A 1 72 ? 12.409 -3.555 -28.973 1.00 95.62 72 PRO A C 1
ATOM 557 O O . PRO A 1 72 ? 12.192 -3.517 -27.762 1.00 95.62 72 PRO A O 1
ATOM 560 N N . ILE A 1 73 ? 12.883 -2.493 -29.632 1.00 95.94 73 ILE A N 1
ATOM 561 C CA . ILE A 1 73 ? 13.245 -1.236 -28.960 1.00 95.94 73 ILE A CA 1
ATOM 562 C C . ILE A 1 73 ? 11.972 -0.518 -28.518 1.00 95.94 73 ILE A C 1
ATOM 564 O O . ILE A 1 73 ? 11.845 -0.126 -27.353 1.00 95.94 73 ILE A O 1
ATOM 568 N N . GLU A 1 74 ? 11.004 -0.411 -29.426 1.00 96.44 74 GLU A N 1
ATOM 569 C CA . GLU A 1 74 ? 9.703 0.183 -29.131 1.00 96.44 74 GLU A CA 1
ATOM 570 C C . GLU A 1 74 ? 8.963 -0.609 -28.040 1.00 96.44 74 GLU A C 1
ATOM 572 O O . GLU A 1 74 ? 8.431 -0.032 -27.084 1.00 96.44 74 GLU A O 1
ATOM 577 N N . TYR A 1 75 ? 9.009 -1.943 -28.114 1.00 96.69 75 TYR A N 1
ATOM 578 C CA . TYR A 1 75 ? 8.405 -2.804 -27.101 1.00 96.69 75 TYR A CA 1
ATOM 579 C C . TYR A 1 75 ? 8.969 -2.548 -25.699 1.00 96.69 75 TYR A C 1
ATOM 581 O O . TYR A 1 75 ? 8.211 -2.397 -24.737 1.00 96.69 75 TYR A O 1
ATOM 589 N N . ILE A 1 76 ? 10.298 -2.465 -25.575 1.00 95.50 76 ILE A N 1
ATOM 590 C CA . ILE A 1 76 ? 10.968 -2.216 -24.294 1.00 95.50 76 ILE A CA 1
ATOM 591 C C . ILE A 1 76 ? 10.561 -0.848 -23.731 1.00 95.50 76 ILE A C 1
ATOM 593 O O . ILE A 1 76 ? 10.286 -0.743 -22.534 1.00 95.50 76 ILE A O 1
ATOM 597 N N . ALA A 1 77 ? 10.457 0.187 -24.569 1.00 96.06 77 ALA A N 1
ATOM 598 C CA . ALA A 1 77 ? 10.037 1.518 -24.133 1.00 96.06 77 ALA A CA 1
ATOM 599 C C . ALA A 1 77 ? 8.616 1.509 -23.540 1.00 96.06 77 ALA A C 1
ATOM 601 O O . ALA A 1 77 ? 8.391 2.014 -22.431 1.00 96.06 77 ALA A O 1
ATOM 602 N N . PHE A 1 78 ? 7.660 0.878 -24.230 1.00 95.88 78 PHE A N 1
ATOM 603 C CA . PHE A 1 78 ? 6.293 0.741 -23.722 1.00 95.88 78 PHE A CA 1
ATOM 604 C C . PHE A 1 78 ? 6.221 -0.102 -22.453 1.00 95.88 78 PHE A C 1
ATOM 606 O O . PHE A 1 78 ? 5.488 0.246 -21.519 1.00 95.88 78 PHE A O 1
ATOM 613 N N . TRP A 1 79 ? 6.996 -1.183 -22.393 1.00 96.06 79 TRP A N 1
ATOM 614 C CA . TRP A 1 79 ? 7.061 -2.049 -21.226 1.00 96.06 79 TRP A CA 1
ATOM 615 C C . TRP A 1 79 ? 7.563 -1.294 -19.995 1.00 96.06 79 TRP A C 1
ATOM 617 O O . TRP A 1 79 ? 6.930 -1.354 -18.941 1.00 96.06 79 TRP A O 1
ATOM 627 N N . LEU A 1 80 ? 8.648 -0.522 -20.128 1.00 94.88 80 LEU A N 1
ATOM 628 C CA . LEU A 1 80 ? 9.217 0.264 -19.029 1.00 94.88 80 LEU A CA 1
ATOM 629 C C . LEU A 1 80 ? 8.234 1.323 -18.521 1.00 94.88 80 LEU A C 1
ATOM 631 O O . LEU A 1 80 ? 8.051 1.456 -17.309 1.00 94.88 80 LEU A O 1
ATOM 635 N N . ARG A 1 81 ? 7.534 2.022 -19.425 1.00 95.50 81 ARG A N 1
ATOM 636 C CA . ARG A 1 81 ? 6.486 2.983 -19.044 1.00 95.50 81 ARG A CA 1
ATOM 637 C C . ARG A 1 81 ? 5.387 2.309 -18.222 1.00 95.50 81 ARG A C 1
ATOM 639 O O . ARG A 1 81 ? 5.049 2.777 -17.135 1.00 95.50 81 ARG A O 1
ATOM 646 N N . LYS A 1 82 ? 4.872 1.181 -18.718 1.00 95.81 82 LYS A N 1
ATOM 647 C CA . LYS A 1 82 ? 3.836 0.391 -18.041 1.00 95.81 82 LYS A CA 1
ATOM 648 C C . LYS A 1 82 ? 4.325 -0.161 -16.701 1.00 95.81 82 LYS A C 1
ATOM 650 O O . LYS A 1 82 ? 3.561 -0.224 -15.744 1.00 95.81 82 LYS A O 1
ATOM 655 N N . HIS A 1 83 ? 5.592 -0.554 -16.606 1.00 94.56 83 HIS A N 1
ATOM 656 C CA . HIS A 1 83 ? 6.178 -1.070 -15.374 1.00 94.56 83 HIS A CA 1
ATOM 657 C C . HIS A 1 83 ? 6.190 -0.015 -14.261 1.00 94.56 83 HIS A C 1
ATOM 659 O O . HIS A 1 83 ? 5.756 -0.306 -13.147 1.00 94.56 83 HIS A O 1
ATOM 665 N N . VAL A 1 84 ? 6.618 1.216 -14.564 1.00 93.62 84 VAL A N 1
ATOM 666 C CA . VAL A 1 84 ? 6.613 2.330 -13.599 1.00 93.62 84 VAL A CA 1
ATOM 667 C C . VAL A 1 84 ? 5.192 2.657 -13.142 1.00 93.62 84 VAL A C 1
ATOM 669 O O . VAL A 1 84 ? 4.950 2.855 -11.951 1.00 93.62 84 VAL A O 1
ATOM 672 N N . GLU A 1 85 ? 4.237 2.679 -14.069 1.00 95.94 85 GLU A N 1
ATOM 673 C CA . GLU A 1 85 ? 2.826 2.891 -13.746 1.00 95.94 85 GLU A CA 1
ATOM 674 C C . GLU A 1 85 ? 2.280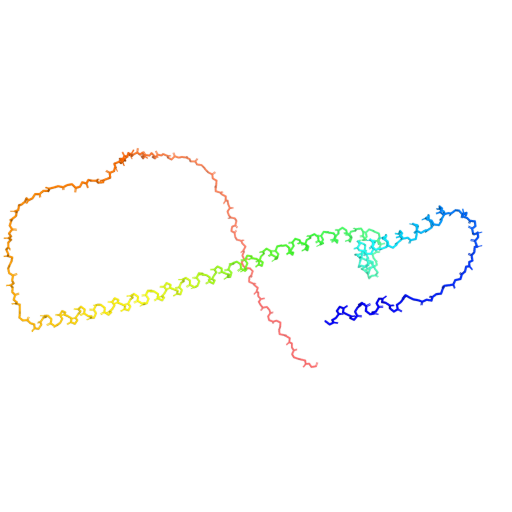 1.784 -12.835 1.00 95.94 85 GLU A C 1
ATOM 676 O O . GLU A 1 85 ? 1.707 2.069 -11.784 1.00 95.94 85 GLU A O 1
ATOM 681 N N . ASN A 1 86 ? 2.545 0.520 -13.165 1.00 95.81 86 ASN A N 1
ATOM 682 C CA . ASN A 1 86 ? 2.143 -0.620 -12.346 1.00 95.81 86 ASN A CA 1
ATOM 683 C C . ASN A 1 86 ? 2.768 -0.586 -10.948 1.00 95.81 86 ASN A C 1
ATOM 685 O O . ASN A 1 86 ? 2.095 -0.929 -9.980 1.00 95.81 86 ASN A O 1
ATOM 689 N N . ALA A 1 87 ? 4.033 -0.179 -10.825 1.00 94.06 87 ALA A N 1
ATOM 690 C CA . ALA A 1 87 ? 4.693 -0.033 -9.532 1.00 94.06 87 ALA A CA 1
ATOM 691 C C . ALA A 1 87 ? 4.000 1.035 -8.671 1.00 94.06 87 ALA A C 1
ATOM 693 O O . ALA A 1 87 ? 3.699 0.786 -7.505 1.00 94.06 87 ALA A O 1
ATOM 694 N N . ARG A 1 88 ? 3.655 2.187 -9.263 1.00 95.50 88 ARG A N 1
ATOM 695 C CA . ARG A 1 88 ? 2.889 3.243 -8.580 1.00 95.50 88 ARG A CA 1
ATOM 696 C C . ARG A 1 88 ? 1.505 2.762 -8.155 1.00 95.50 88 ARG A C 1
ATOM 698 O O . ARG A 1 88 ? 1.081 3.044 -7.040 1.00 95.50 88 ARG A O 1
ATOM 705 N N . LEU A 1 89 ? 0.807 2.028 -9.021 1.00 96.81 89 LEU A N 1
ATOM 706 C CA . LEU A 1 89 ? -0.510 1.474 -8.703 1.00 96.81 89 LEU A CA 1
ATOM 707 C C . LEU A 1 89 ? -0.441 0.428 -7.586 1.00 96.81 89 LEU A C 1
ATOM 709 O O . LEU A 1 89 ? -1.311 0.418 -6.723 1.00 96.81 89 LEU A O 1
ATOM 713 N N . LYS A 1 90 ? 0.581 -0.434 -7.574 1.00 96.44 90 LYS A N 1
ATOM 714 C CA . LYS A 1 90 ? 0.793 -1.398 -6.484 1.00 96.44 90 LYS A CA 1
ATOM 715 C C . LYS A 1 90 ? 1.052 -0.695 -5.155 1.00 96.44 90 LYS A C 1
ATOM 717 O O . LYS A 1 90 ? 0.390 -1.027 -4.183 1.00 96.44 90 LYS A O 1
ATOM 722 N N . ALA A 1 91 ? 1.918 0.319 -5.141 1.00 96.06 91 ALA A N 1
ATOM 723 C CA . ALA A 1 91 ? 2.192 1.097 -3.935 1.00 96.06 91 ALA A CA 1
ATOM 724 C C . ALA A 1 91 ? 0.919 1.752 -3.368 1.00 96.06 91 ALA A C 1
ATOM 726 O O . ALA A 1 91 ? 0.651 1.630 -2.177 1.00 96.06 91 ALA A O 1
ATOM 727 N N . LYS A 1 92 ? 0.092 2.366 -4.228 1.00 96.94 92 LYS A N 1
ATOM 728 C CA . LYS A 1 92 ? -1.204 2.932 -3.814 1.00 96.94 92 LYS A CA 1
ATOM 729 C C . LYS A 1 92 ? -2.146 1.874 -3.241 1.00 96.94 92 LYS A C 1
ATOM 731 O O . LYS A 1 92 ? -2.709 2.080 -2.178 1.00 96.94 92 LYS A O 1
ATOM 736 N N . LYS A 1 93 ? -2.269 0.718 -3.898 1.00 97.19 93 LYS A N 1
ATOM 737 C CA . LYS A 1 93 ? -3.106 -0.389 -3.407 1.00 97.19 93 LYS A CA 1
ATOM 738 C C . LYS A 1 93 ? -2.635 -0.933 -2.062 1.00 97.19 93 LYS A C 1
ATOM 740 O O . LYS A 1 93 ? -3.457 -1.295 -1.233 1.00 97.19 93 LYS A O 1
ATOM 745 N N . GLU A 1 94 ? -1.325 -1.024 -1.850 1.00 97.25 94 GLU A N 1
ATOM 746 C CA . GLU A 1 94 ? -0.761 -1.446 -0.565 1.00 97.25 94 GLU A CA 1
ATOM 747 C C . GLU A 1 94 ? -1.036 -0.420 0.537 1.00 97.25 94 GLU A C 1
ATOM 749 O O . GLU A 1 94 ? -1.297 -0.801 1.675 1.00 97.25 94 GLU A O 1
ATOM 754 N N . GLU A 1 95 ? -0.990 0.872 0.215 1.00 96.75 95 GLU A N 1
ATOM 755 C CA . GLU A 1 95 ? -1.351 1.940 1.144 1.00 96.75 95 GLU A CA 1
ATOM 756 C C . GLU A 1 95 ? -2.845 1.906 1.493 1.00 96.75 95 GLU A C 1
ATOM 758 O O . GLU A 1 95 ? -3.187 1.876 2.673 1.00 96.75 95 GLU A O 1
ATOM 763 N N . GLU A 1 96 ? -3.720 1.811 0.492 1.00 96.56 96 GLU A N 1
ATOM 764 C CA . GLU A 1 96 ? -5.170 1.659 0.670 1.00 96.56 96 GLU A CA 1
ATOM 765 C C . GLU A 1 96 ? -5.507 0.402 1.488 1.00 96.56 96 GLU A C 1
ATOM 767 O O . GLU A 1 96 ? -6.314 0.456 2.412 1.00 96.56 96 GLU A O 1
ATOM 772 N N . ALA A 1 97 ? -4.845 -0.728 1.219 1.00 96.38 97 ALA A N 1
ATOM 773 C CA . ALA A 1 97 ? -5.042 -1.960 1.980 1.00 96.38 97 ALA A CA 1
ATOM 774 C C . ALA A 1 97 ? -4.611 -1.812 3.447 1.00 96.38 97 ALA A C 1
ATOM 776 O O . ALA A 1 97 ? -5.299 -2.303 4.340 1.00 96.38 97 ALA A O 1
ATOM 777 N N . LYS A 1 98 ? -3.499 -1.114 3.711 1.00 97.06 98 LYS A N 1
ATOM 778 C CA . LYS A 1 98 ? -3.050 -0.817 5.080 1.00 97.06 98 LYS A CA 1
ATOM 779 C C . LYS A 1 98 ? -4.012 0.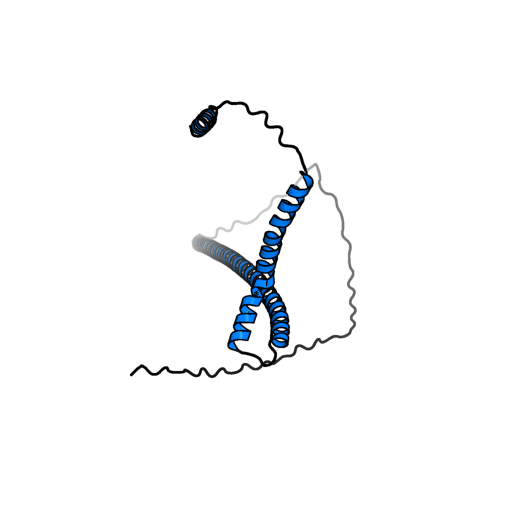119 5.806 1.00 97.06 98 LYS A C 1
ATOM 781 O O . LYS A 1 98 ? -4.217 -0.054 7.002 1.00 97.06 98 LYS A O 1
ATOM 786 N N . GLN A 1 99 ? -4.577 1.109 5.117 1.00 96.88 99 GLN A N 1
ATOM 787 C CA . GLN A 1 99 ? -5.588 1.999 5.693 1.00 96.88 99 GLN A CA 1
ATOM 788 C C . GLN A 1 99 ? -6.850 1.212 6.054 1.00 96.88 99 GLN A C 1
ATOM 790 O O . GLN A 1 99 ? -7.290 1.262 7.197 1.00 96.88 99 GLN A O 1
ATOM 795 N N . LEU A 1 100 ? -7.343 0.384 5.131 1.00 96.12 100 LEU A N 1
ATOM 796 C CA . LEU A 1 100 ? -8.517 -0.451 5.364 1.00 96.12 100 LEU A CA 1
ATOM 797 C C . LEU A 1 100 ? -8.318 -1.437 6.526 1.00 96.12 100 LEU A C 1
ATOM 799 O O . LEU A 1 100 ? -9.235 -1.652 7.311 1.00 96.12 100 LEU A O 1
ATOM 803 N N . GLN A 1 101 ? -7.128 -2.029 6.663 1.00 96.38 101 GLN A N 1
ATOM 804 C CA . GLN A 1 101 ? -6.812 -2.907 7.796 1.00 96.38 101 GLN A CA 1
ATOM 805 C C . GLN A 1 101 ? -6.886 -2.167 9.133 1.00 96.38 101 GLN A C 1
ATOM 807 O O . GLN A 1 101 ? -7.495 -2.673 10.069 1.00 96.38 101 GLN A O 1
ATOM 812 N N . LYS A 1 102 ? -6.336 -0.950 9.208 1.00 97.00 102 LYS A N 1
ATOM 813 C CA . LYS A 1 102 ? -6.420 -0.125 10.421 1.00 97.00 102 LYS A CA 1
ATOM 814 C C . LYS A 1 102 ? -7.863 0.216 10.776 1.00 97.00 102 LYS A C 1
ATOM 816 O O . LYS A 1 102 ? -8.250 0.070 11.928 1.00 97.00 102 LYS A O 1
ATOM 821 N N . GLU A 1 103 ? -8.666 0.610 9.791 1.00 96.62 103 GLU A N 1
ATOM 822 C CA . GLU A 1 103 ? -10.087 0.904 10.006 1.00 96.62 103 GLU A CA 1
ATOM 823 C C . GLU A 1 103 ? -10.853 -0.328 10.509 1.00 96.62 103 GLU A C 1
ATOM 825 O O . GLU A 1 103 ? -11.671 -0.221 11.419 1.00 96.62 103 GLU A O 1
ATOM 830 N N . GLN A 1 104 ? -10.561 -1.516 9.969 1.00 96.50 104 GLN A N 1
ATOM 831 C CA . GLN A 1 104 ? -11.168 -2.768 10.432 1.00 96.50 104 GLN A CA 1
ATOM 832 C C . GLN A 1 104 ? -10.759 -3.125 11.865 1.00 96.50 104 GLN A C 1
ATOM 834 O O . GLN A 1 104 ? -11.594 -3.590 12.642 1.00 96.50 104 GLN A O 1
ATOM 839 N N . GLU A 1 105 ? -9.492 -2.915 12.224 1.00 96.81 105 GLU A N 1
ATOM 840 C CA . GLU A 1 105 ? -8.994 -3.125 13.586 1.00 96.81 105 GLU A CA 1
ATOM 841 C C . GLU A 1 105 ? -9.660 -2.161 14.579 1.00 96.81 105 GLU A C 1
ATOM 843 O O . GLU A 1 105 ? -10.118 -2.584 15.644 1.00 96.81 105 GLU A O 1
ATOM 848 N N . GLU A 1 106 ? -9.781 -0.883 14.216 1.00 96.94 106 GLU A N 1
ATOM 849 C CA . GLU A 1 106 ? -10.475 0.127 15.019 1.00 96.94 106 GLU A CA 1
ATOM 850 C C . GLU A 1 106 ? -11.964 -0.202 15.178 1.00 96.94 106 GLU A C 1
ATOM 852 O O . GLU A 1 106 ? -12.491 -0.160 16.292 1.00 96.94 106 GLU A O 1
ATOM 857 N N . GLU A 1 107 ? -12.640 -0.603 14.098 1.00 96.44 107 GLU A N 1
ATOM 858 C CA . GLU A 1 107 ? -14.048 -0.993 14.152 1.00 96.44 107 GLU A CA 1
ATOM 859 C C . GLU A 1 107 ? -14.257 -2.239 15.024 1.00 96.44 107 GLU A C 1
ATOM 861 O O . GLU A 1 107 ? -15.217 -2.307 15.798 1.00 96.44 107 GLU A O 1
ATOM 866 N N . ALA A 1 108 ? -13.361 -3.226 14.937 1.00 97.06 108 ALA A N 1
ATOM 867 C CA . ALA A 1 108 ? -13.413 -4.424 15.768 1.00 97.06 108 ALA A CA 1
ATOM 868 C C . ALA A 1 108 ? -13.259 -4.081 17.257 1.00 97.06 108 ALA A C 1
ATOM 870 O O . ALA A 1 108 ? -14.049 -4.551 18.081 1.00 97.06 108 ALA A O 1
ATOM 871 N N . LEU A 1 109 ? -12.305 -3.209 17.591 1.00 97.00 109 LEU A N 1
ATOM 872 C CA . LEU A 1 109 ? -12.084 -2.740 18.956 1.00 97.00 109 LEU A CA 1
ATOM 873 C C . LEU A 1 109 ? -13.290 -1.957 19.486 1.00 97.00 109 LEU A C 1
ATOM 875 O O . LEU A 1 109 ? -13.736 -2.164 20.617 1.00 97.00 109 LEU A O 1
ATOM 879 N N . ASP A 1 110 ? -13.865 -1.080 18.669 1.00 96.31 110 ASP A N 1
ATOM 880 C CA . ASP A 1 110 ? -15.061 -0.329 19.035 1.00 96.31 110 ASP A CA 1
ATOM 881 C C . ASP A 1 110 ? -16.285 -1.227 19.206 1.00 96.31 110 ASP A C 1
ATOM 883 O O . ASP A 1 110 ? -17.090 -1.009 20.118 1.00 96.31 110 ASP A O 1
ATOM 887 N N . ARG A 1 111 ? -16.424 -2.262 18.376 1.00 96.06 111 ARG A N 1
ATOM 888 C CA . ARG A 1 111 ? -17.475 -3.272 18.517 1.00 96.06 111 ARG A CA 1
ATOM 889 C C . ARG A 1 111 ? -17.318 -4.043 19.824 1.00 96.06 111 ARG A C 1
ATOM 891 O O . ARG A 1 111 ? -18.307 -4.210 20.533 1.00 96.06 111 ARG A O 1
ATOM 898 N N . GLU A 1 112 ? -16.098 -4.436 20.185 1.00 96.69 112 GLU A N 1
ATOM 899 C CA . GLU A 1 112 ? -15.808 -5.093 21.462 1.00 96.69 112 GLU A CA 1
ATOM 900 C C . GLU A 1 112 ? -16.141 -4.180 22.653 1.00 96.69 112 GLU A C 1
ATOM 902 O O . GLU A 1 112 ? -16.843 -4.589 23.578 1.00 96.69 112 GLU A O 1
ATOM 907 N N . ARG A 1 113 ? -15.723 -2.908 22.617 1.00 96.69 113 ARG A N 1
ATOM 908 C CA . ARG A 1 113 ? -16.057 -1.923 23.663 1.00 96.69 113 ARG A CA 1
ATOM 909 C C . ARG A 1 113 ? -17.564 -1.713 23.799 1.00 96.69 113 ARG A C 1
ATOM 911 O O . ARG A 1 113 ? -18.074 -1.578 24.910 1.00 96.69 113 ARG A O 1
ATOM 918 N N . ARG A 1 114 ? -18.295 -1.643 22.682 1.00 96.25 114 ARG A N 1
ATOM 919 C CA . ARG A 1 114 ? -19.763 -1.520 22.690 1.00 96.25 114 ARG A CA 1
ATOM 920 C C . ARG A 1 114 ? -20.419 -2.770 23.267 1.00 96.25 114 ARG A C 1
ATOM 922 O O . ARG A 1 114 ? -21.332 -2.626 24.072 1.00 96.25 114 ARG A O 1
ATOM 929 N N . ALA A 1 115 ? -19.933 -3.958 22.911 1.00 97.06 115 ALA A N 1
ATOM 930 C CA . ALA A 1 115 ? -20.431 -5.218 23.453 1.00 97.06 115 ALA A CA 1
ATOM 931 C C . ALA A 1 115 ? -20.236 -5.296 24.976 1.00 97.06 115 ALA A C 1
ATOM 933 O O . ALA A 1 115 ? -21.199 -5.572 25.683 1.00 97.06 115 ALA A O 1
ATOM 934 N N . LYS A 1 116 ? -19.046 -4.941 25.485 1.00 97.12 116 LYS A N 1
ATOM 935 C CA . LYS A 1 116 ? -18.767 -4.891 26.932 1.00 97.12 116 LYS A CA 1
ATOM 936 C C . LYS A 1 116 ? -19.697 -3.930 27.671 1.00 97.12 116 LYS A C 1
ATOM 938 O O . LYS A 1 116 ? -20.310 -4.313 28.659 1.00 97.12 116 LYS A O 1
ATOM 943 N N . ARG A 1 117 ? -19.882 -2.709 27.152 1.00 96.31 117 ARG A N 1
ATOM 944 C CA . ARG A 1 117 ? -20.821 -1.738 27.748 1.00 96.31 117 ARG A CA 1
ATOM 945 C C . ARG A 1 117 ? -22.261 -2.246 27.764 1.00 96.31 117 ARG A C 1
ATOM 947 O O . ARG A 1 117 ? -22.979 -2.012 28.730 1.00 96.31 117 ARG A O 1
ATOM 954 N N . LEU A 1 118 ? -22.692 -2.922 26.699 1.00 97.38 118 LEU A N 1
ATOM 955 C CA . LEU A 1 118 ? -24.034 -3.495 26.627 1.00 97.38 118 LEU A CA 1
ATOM 956 C C . LEU A 1 118 ? -24.208 -4.645 27.627 1.00 97.38 118 LEU A C 1
ATOM 958 O O . LEU A 1 118 ? -25.258 -4.750 28.253 1.00 97.38 118 LEU A O 1
ATOM 962 N N . GLU A 1 119 ? -23.188 -5.486 27.795 1.00 97.19 119 GLU A N 1
ATOM 963 C CA . GLU A 1 119 ? -23.189 -6.576 28.771 1.00 97.19 119 GLU A CA 1
ATOM 964 C C . GLU A 1 119 ? -23.240 -6.055 30.213 1.00 97.19 119 GLU A C 1
ATOM 966 O O . GLU A 1 119 ? -24.065 -6.519 31.001 1.00 97.19 119 GLU A O 1
ATOM 971 N N . GLU A 1 120 ? -22.434 -5.043 30.545 1.00 96.88 120 GLU A N 1
ATOM 972 C CA . GLU A 1 120 ? -22.462 -4.385 31.857 1.00 96.88 120 GLU A CA 1
ATOM 973 C C . GLU A 1 120 ? -23.822 -3.738 32.142 1.00 96.88 120 GLU A C 1
ATOM 975 O O . GLU A 1 120 ? -24.389 -3.942 33.217 1.00 96.88 120 GLU A O 1
ATOM 980 N N . ALA A 1 121 ? -24.386 -3.015 31.167 1.00 96.50 121 ALA A N 1
ATOM 981 C CA . ALA A 1 121 ? -25.715 -2.421 31.290 1.00 96.50 121 ALA A CA 1
ATOM 982 C C . ALA A 1 121 ? -26.800 -3.490 31.488 1.00 96.50 121 ALA A C 1
ATOM 984 O O . ALA A 1 121 ? -27.684 -3.321 32.330 1.00 96.50 121 ALA A O 1
ATOM 985 N N . ARG A 1 122 ? -26.712 -4.617 30.764 1.00 96.75 122 ARG A N 1
ATOM 986 C CA . ARG A 1 122 ? -27.639 -5.741 30.938 1.00 96.75 122 ARG A CA 1
ATOM 987 C C . ARG A 1 122 ? -27.544 -6.299 32.357 1.00 96.75 122 ARG A C 1
ATOM 989 O O . ARG A 1 122 ? -28.568 -6.399 33.027 1.00 96.75 122 ARG A O 1
ATOM 996 N N . ARG A 1 123 ? -26.330 -6.562 32.851 1.00 96.94 123 ARG A N 1
ATOM 997 C CA . ARG A 1 123 ? -26.106 -7.089 34.206 1.00 96.94 123 ARG A CA 1
ATOM 998 C C . ARG A 1 123 ? -26.655 -6.158 35.294 1.00 96.94 123 ARG A C 1
ATOM 1000 O O . ARG A 1 123 ? -27.321 -6.627 36.208 1.00 96.94 123 ARG A O 1
ATOM 1007 N N . LEU A 1 124 ? -26.424 -4.848 35.169 1.00 96.56 124 LEU A N 1
ATOM 1008 C CA . LEU A 1 124 ? -26.955 -3.840 36.097 1.00 96.56 124 LEU A CA 1
ATOM 1009 C C . LEU A 1 124 ? -28.489 -3.807 36.094 1.00 96.56 124 LEU A C 1
ATOM 1011 O O . LEU A 1 124 ? -29.102 -3.779 37.158 1.00 96.56 124 LEU A O 1
ATOM 1015 N N . SER A 1 125 ? -29.116 -3.854 34.915 1.00 96.69 125 SER A N 1
ATOM 1016 C CA . SER A 1 125 ? -30.582 -3.868 34.810 1.00 96.69 125 SER A CA 1
ATOM 1017 C C . SER A 1 125 ? -31.217 -5.144 35.372 1.00 96.69 125 SER A C 1
ATOM 1019 O O . SER A 1 125 ? -32.276 -5.078 35.995 1.00 96.69 125 SER A O 1
ATOM 1021 N N . GLU A 1 126 ? -30.569 -6.300 35.199 1.00 96.94 126 GLU A N 1
ATOM 1022 C CA . GLU A 1 126 ? -30.996 -7.567 35.801 1.00 96.94 126 GLU A CA 1
ATOM 1023 C C . GLU A 1 126 ? -30.917 -7.502 37.337 1.00 96.94 126 GLU A C 1
ATOM 1025 O O . GLU A 1 126 ? -31.869 -7.890 38.019 1.00 96.94 126 GLU A O 1
ATOM 1030 N N . GLU A 1 127 ? -29.826 -6.956 37.886 1.00 96.44 127 GLU A N 1
ATOM 1031 C CA . GLU A 1 127 ? -29.639 -6.775 39.331 1.00 96.44 127 GLU A CA 1
ATOM 1032 C C . GLU A 1 127 ? -30.655 -5.789 39.928 1.00 96.44 127 GLU A C 1
ATOM 1034 O O . GLU A 1 127 ? -31.274 -6.069 40.958 1.00 96.44 127 GLU A O 1
ATOM 1039 N N . GLU A 1 128 ? -30.894 -4.656 39.265 1.00 96.50 128 GLU A N 1
ATOM 1040 C CA . GLU A 1 128 ? -31.889 -3.673 39.695 1.00 96.50 128 GLU A CA 1
ATOM 1041 C C . GLU A 1 128 ? -33.311 -4.248 39.660 1.00 96.50 128 GLU A C 1
ATOM 1043 O O . GLU A 1 128 ? -34.077 -4.073 40.613 1.00 96.50 128 GLU A O 1
ATOM 1048 N N . ALA A 1 129 ? -33.657 -4.996 38.606 1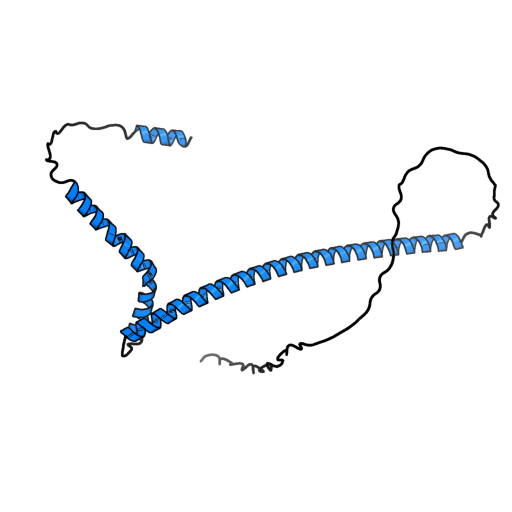.00 96.31 129 ALA A N 1
ATOM 1049 C CA . ALA A 1 129 ? -34.942 -5.678 38.511 1.00 96.31 129 ALA A CA 1
ATOM 1050 C C . ALA A 1 129 ? -35.114 -6.734 39.616 1.00 96.31 129 ALA A C 1
ATOM 1052 O O . ALA A 1 129 ? -36.211 -6.871 40.162 1.00 96.31 129 ALA A O 1
ATOM 1053 N N . ALA A 1 130 ? -34.052 -7.461 39.977 1.00 96.00 130 ALA A N 1
ATOM 1054 C CA . ALA A 1 130 ? -34.076 -8.411 41.087 1.00 96.00 130 ALA A CA 1
ATOM 1055 C C . ALA A 1 130 ? -34.261 -7.705 42.441 1.00 96.00 130 ALA A C 1
ATOM 1057 O O . ALA A 1 130 ? -35.118 -8.112 43.228 1.00 96.00 130 ALA A O 1
ATOM 1058 N N . ARG A 1 131 ? -33.529 -6.607 42.691 1.00 95.12 131 ARG A N 1
ATOM 1059 C CA . ARG A 1 131 ? -33.661 -5.803 43.918 1.00 95.12 131 ARG A CA 1
ATOM 1060 C C . ARG A 1 131 ? -35.070 -5.236 44.067 1.00 95.12 131 ARG A C 1
ATOM 1062 O O . ARG A 1 131 ? -35.658 -5.336 45.141 1.00 95.12 131 ARG A O 1
ATOM 1069 N N . ARG A 1 132 ? -35.630 -4.691 42.984 1.00 95.44 132 ARG A N 1
ATOM 1070 C CA . ARG A 1 132 ? -36.991 -4.146 42.965 1.00 95.44 132 ARG A CA 1
ATOM 1071 C C . ARG A 1 132 ? -38.039 -5.219 43.266 1.00 95.44 132 ARG A C 1
ATOM 1073 O O . ARG A 1 132 ? -38.909 -4.985 44.095 1.00 95.44 132 ARG A O 1
ATOM 1080 N N . LYS A 1 133 ? -37.928 -6.406 42.658 1.00 96.50 133 LYS A N 1
ATOM 1081 C CA . LYS A 1 133 ? -38.836 -7.533 42.938 1.00 96.50 133 LYS A CA 1
ATOM 1082 C C . LYS A 1 133 ? -38.771 -7.979 44.401 1.00 96.50 133 LYS A C 1
ATOM 1084 O O . LYS A 1 133 ? -39.813 -8.203 45.005 1.00 96.50 133 LYS A O 1
ATOM 1089 N N . ALA A 1 134 ? -37.573 -8.065 44.981 1.00 94.75 134 ALA A N 1
ATOM 1090 C CA . ALA A 1 134 ? -37.405 -8.428 46.389 1.00 94.75 134 ALA A CA 1
ATOM 1091 C C . ALA A 1 134 ? -38.004 -7.375 47.343 1.00 94.75 134 ALA A C 1
ATOM 1093 O O . ALA A 1 134 ? -38.611 -7.722 48.356 1.00 94.75 134 ALA A O 1
ATOM 1094 N N . GLU A 1 135 ? -37.867 -6.085 47.020 1.00 94.88 135 GLU A N 1
ATOM 1095 C CA . GLU A 1 135 ? -38.487 -5.002 47.790 1.00 94.88 135 GLU A CA 1
ATOM 1096 C C . GLU A 1 135 ? -40.019 -5.035 47.692 1.00 94.88 135 GLU A C 1
ATOM 1098 O O . GLU A 1 135 ? -40.704 -4.890 48.706 1.00 94.88 135 GLU A O 1
ATOM 1103 N N . GLU A 1 136 ? -40.562 -5.262 46.493 1.00 94.62 136 GLU A N 1
ATOM 1104 C CA . GLU A 1 136 ? -42.002 -5.416 46.263 1.00 94.62 136 GLU A CA 1
ATOM 1105 C C . GLU A 1 136 ? -42.566 -6.628 47.027 1.00 94.62 136 GLU A C 1
ATOM 1107 O O . GLU A 1 136 ? -43.605 -6.508 47.677 1.00 94.62 136 GLU A O 1
ATOM 1112 N N . GLU A 1 137 ? -41.860 -7.764 47.046 1.00 92.94 137 GLU A N 1
ATOM 1113 C CA . GLU A 1 137 ? -42.244 -8.946 47.830 1.00 92.94 137 GLU A CA 1
ATOM 1114 C C . GLU A 1 137 ? -42.211 -8.672 49.342 1.00 92.94 137 GLU A C 1
ATOM 1116 O O . GLU A 1 137 ? -43.144 -9.035 50.066 1.00 92.94 137 GLU A O 1
ATOM 1121 N N . ARG A 1 138 ? -41.177 -7.974 49.833 1.00 91.75 138 ARG A N 1
ATOM 1122 C CA . ARG A 1 138 ? -41.087 -7.578 51.243 1.00 91.75 138 ARG A CA 1
ATOM 1123 C C . ARG A 1 138 ? -42.243 -6.654 51.632 1.00 91.75 138 ARG A C 1
ATOM 1125 O O . ARG A 1 138 ? -42.905 -6.918 52.635 1.00 91.75 138 ARG A O 1
ATOM 1132 N N . LYS A 1 139 ? -42.528 -5.627 50.825 1.00 93.38 139 LYS A N 1
ATOM 1133 C CA . LYS A 1 139 ? -43.666 -4.714 51.027 1.00 93.38 139 LYS A CA 1
ATOM 1134 C C . LYS A 1 139 ? -45.001 -5.460 50.998 1.00 93.38 139 LYS A C 1
ATOM 1136 O O . LYS A 1 139 ? -45.851 -5.208 51.847 1.00 93.38 139 LYS A O 1
ATOM 1141 N N . ALA A 1 140 ? -45.183 -6.412 50.081 1.00 92.12 140 ALA A N 1
ATOM 1142 C CA . ALA A 1 140 ? -46.391 -7.234 50.015 1.00 92.12 140 ALA A CA 1
ATOM 1143 C C . ALA A 1 140 ? -46.559 -8.121 51.261 1.00 92.12 140 ALA A C 1
ATOM 1145 O O . ALA A 1 140 ? -47.663 -8.231 51.795 1.00 92.12 140 ALA A O 1
ATOM 1146 N N . ARG A 1 141 ? -45.471 -8.716 51.770 1.00 88.00 141 ARG A N 1
ATOM 1147 C CA . ARG A 1 141 ? -45.483 -9.513 53.007 1.00 88.00 141 ARG A CA 1
ATOM 1148 C C . ARG A 1 141 ? -45.776 -8.656 54.239 1.00 88.00 141 ARG A C 1
ATOM 1150 O O . ARG A 1 141 ? -46.537 -9.090 55.105 1.00 88.00 141 ARG A O 1
ATOM 1157 N N . GLU A 1 142 ? -45.204 -7.457 54.318 1.00 89.12 142 GLU A N 1
ATOM 1158 C CA . GLU A 1 142 ? -45.471 -6.487 55.386 1.00 89.12 142 GLU A CA 1
ATOM 1159 C C . GLU A 1 142 ? -46.933 -6.016 55.346 1.00 89.12 142 GLU A C 1
ATOM 1161 O O . GLU A 1 142 ? -47.613 -6.098 56.365 1.00 89.12 142 GLU A O 1
ATOM 1166 N N . ALA A 1 143 ? -47.472 -5.657 54.176 1.00 88.00 143 ALA A N 1
ATOM 1167 C CA . ALA A 1 143 ? -48.880 -5.280 54.011 1.00 88.00 143 ALA A CA 1
ATOM 1168 C C . ALA A 1 143 ? -49.848 -6.434 54.340 1.00 88.00 143 ALA A C 1
ATOM 1170 O O . ALA A 1 143 ? -50.854 -6.236 55.024 1.00 88.00 143 ALA A O 1
ATOM 1171 N N . ALA A 1 144 ? -49.528 -7.664 53.924 1.00 84.06 144 ALA A N 1
ATOM 1172 C CA . ALA A 1 144 ? -50.316 -8.850 54.258 1.00 84.06 144 ALA A CA 1
ATOM 1173 C C . ALA A 1 144 ? -50.283 -9.187 55.761 1.00 84.06 144 ALA A C 1
ATOM 1175 O O . ALA A 1 144 ? -51.238 -9.777 56.273 1.00 84.06 144 ALA A O 1
ATOM 1176 N N . SER A 1 145 ? -49.200 -8.823 56.457 1.00 79.00 145 SER A N 1
ATOM 1177 C CA . SER A 1 145 ? -49.055 -8.991 57.910 1.00 79.00 145 SER A CA 1
ATOM 1178 C C . SER A 1 145 ? -49.750 -7.862 58.682 1.00 79.00 145 SER A C 1
ATOM 1180 O O . SER A 1 145 ? -50.434 -8.135 59.663 1.00 79.00 145 SER A O 1
ATOM 1182 N N . ALA A 1 146 ? -49.661 -6.617 58.202 1.00 76.31 146 ALA A N 1
ATOM 1183 C CA . ALA A 1 146 ? -50.352 -5.457 58.767 1.00 76.31 146 ALA A CA 1
ATOM 1184 C C . ALA A 1 146 ? -51.880 -5.582 58.650 1.00 76.31 146 ALA A C 1
ATOM 1186 O O . ALA A 1 146 ? -52.597 -5.264 59.590 1.00 76.31 146 ALA A O 1
ATOM 1187 N N . SER A 1 147 ? -52.388 -6.157 57.555 1.00 66.38 147 SER A N 1
ATOM 1188 C CA . SER A 1 147 ? -53.821 -6.441 57.390 1.00 66.38 147 SER A CA 1
ATOM 1189 C C . SER A 1 147 ? -54.365 -7.525 58.343 1.00 66.38 147 SER A C 1
ATOM 1191 O O . SER A 1 147 ? -55.578 -7.729 58.375 1.00 66.38 147 SER A O 1
ATOM 1193 N N . LYS A 1 148 ? -53.512 -8.245 59.093 1.00 64.56 148 LYS A N 1
ATOM 1194 C CA . LYS A 1 148 ? -53.925 -9.224 60.122 1.00 64.56 148 LYS A CA 1
ATOM 1195 C C . LYS A 1 148 ? -53.974 -8.650 61.547 1.00 64.56 148 LYS A C 1
ATOM 1197 O O . LYS A 1 148 ? -54.361 -9.378 62.458 1.00 64.56 148 LYS A O 1
ATOM 1202 N N . LEU A 1 149 ? -53.597 -7.389 61.755 1.00 51.06 149 LEU A N 1
ATOM 1203 C CA . LEU A 1 149 ? -53.643 -6.722 63.060 1.00 51.06 149 LEU A CA 1
ATOM 1204 C C . LEU A 1 149 ? -54.799 -5.704 63.097 1.00 51.06 149 LEU A C 1
ATOM 1206 O O . LEU A 1 149 ? -55.082 -5.077 62.076 1.00 51.06 149 LEU A O 1
ATOM 1210 N N . PRO A 1 150 ? -55.502 -5.548 64.236 1.00 44.03 150 PRO A N 1
ATOM 1211 C CA . PRO A 1 150 ? -56.610 -4.606 64.354 1.00 44.03 150 PRO A CA 1
ATOM 1212 C C . PRO A 1 150 ? -56.092 -3.163 64.281 1.00 44.03 150 PRO A C 1
ATOM 1214 O O . PRO A 1 150 ? -55.111 -2.815 64.934 1.00 44.03 150 PRO A O 1
ATOM 1217 N N . VAL A 1 151 ? -56.764 -2.342 63.471 1.00 46.56 151 VAL A N 1
ATOM 1218 C CA . VAL A 1 151 ? -56.516 -0.902 63.309 1.00 46.56 151 VAL A CA 1
ATOM 1219 C C . VAL A 1 151 ? -56.645 -0.210 64.668 1.00 46.56 151 VAL A C 1
ATOM 1221 O O . VAL A 1 151 ? -57.736 -0.164 65.233 1.00 46.56 151 VAL A O 1
ATOM 1224 N N . VAL A 1 152 ? -55.535 0.321 65.185 1.00 42.22 152 VAL A N 1
ATOM 1225 C CA . VAL A 1 152 ? -55.536 1.332 66.247 1.00 42.22 152 VAL A CA 1
ATOM 1226 C C . VAL A 1 152 ? -55.251 2.668 65.575 1.00 42.22 152 VAL A C 1
ATOM 1228 O O . VAL A 1 152 ? -54.176 2.896 65.024 1.00 42.22 152 VAL A O 1
ATOM 1231 N N . GLU A 1 153 ? -56.287 3.493 65.557 1.00 48.47 153 GLU A N 1
ATOM 1232 C CA . GLU A 1 153 ? -56.330 4.860 65.059 1.00 48.47 153 GLU A CA 1
ATOM 1233 C C . GLU A 1 153 ? -55.753 5.771 66.154 1.00 48.47 153 GLU A C 1
ATOM 1235 O O . GLU A 1 153 ? -56.399 5.972 67.182 1.00 48.47 153 GLU A O 1
ATOM 1240 N N . GLU A 1 154 ? -54.529 6.280 65.979 1.00 44.34 154 GLU A N 1
ATOM 1241 C CA . GLU A 1 154 ? -54.007 7.353 66.832 1.00 44.34 154 GLU A CA 1
ATOM 1242 C C . GLU A 1 154 ? -54.021 8.689 66.090 1.00 44.34 154 GLU A C 1
ATOM 1244 O O . GLU A 1 154 ? -53.442 8.881 65.021 1.00 44.34 154 GLU A O 1
ATOM 1249 N N . LYS A 1 155 ? -54.798 9.563 66.717 1.00 37.97 155 LYS A N 1
ATOM 1250 C CA . LYS A 1 155 ? -55.248 10.896 66.368 1.00 37.97 155 LYS A CA 1
ATOM 1251 C C . LYS A 1 155 ? -54.129 11.914 66.616 1.00 37.97 155 LYS A C 1
ATOM 1253 O O . LYS A 1 155 ? -53.422 11.822 67.615 1.00 37.97 155 LYS A O 1
ATOM 1258 N N . GLU A 1 156 ? -54.011 12.878 65.707 1.00 48.16 156 GLU A N 1
ATOM 1259 C CA . GLU A 1 156 ? -53.213 14.102 65.851 1.00 48.16 156 GLU A CA 1
ATOM 1260 C C . GLU A 1 156 ? -53.528 14.835 67.165 1.00 48.16 156 GLU A C 1
ATOM 1262 O O . GLU A 1 156 ? -54.680 14.836 67.594 1.00 48.16 156 GLU A O 1
ATOM 1267 N N . GLU A 1 157 ? -52.547 15.542 67.735 1.00 42.28 157 GLU A N 1
ATOM 1268 C CA . GLU A 1 157 ? -52.710 16.971 68.040 1.00 42.28 157 GLU A CA 1
ATOM 1269 C C . GLU A 1 157 ? -51.350 17.673 68.305 1.00 42.28 157 GLU A C 1
ATOM 1271 O O . GLU A 1 157 ? -50.367 17.007 68.641 1.00 42.28 157 GLU A O 1
ATOM 1276 N N . PRO A 1 158 ? -51.270 18.998 68.054 1.00 52.44 158 PRO A N 1
ATOM 1277 C CA . PRO A 1 158 ? -50.043 19.776 67.869 1.00 52.44 158 PRO A CA 1
ATOM 1278 C C . PRO A 1 158 ? -49.593 20.495 69.150 1.00 52.44 158 PRO A C 1
ATOM 1280 O O . PRO A 1 158 ? -50.400 20.715 70.049 1.00 52.44 158 PRO A O 1
ATOM 1283 N N . ASP A 1 159 ? -48.345 20.972 69.188 1.00 40.06 159 ASP A N 1
ATOM 1284 C CA . ASP A 1 159 ? -47.969 22.032 70.128 1.00 40.06 159 ASP A CA 1
ATOM 1285 C C . ASP A 1 159 ? -47.038 23.071 69.493 1.00 40.06 159 ASP A C 1
ATOM 1287 O O . ASP A 1 159 ? -46.225 22.783 68.610 1.00 40.06 159 ASP A O 1
ATOM 1291 N N . VAL A 1 160 ? -47.265 24.303 69.924 1.00 37.84 160 VAL A N 1
ATOM 1292 C CA . VAL A 1 160 ? -46.938 25.580 69.295 1.00 37.84 160 VAL A CA 1
ATOM 1293 C C . VAL A 1 160 ? -45.690 26.223 69.911 1.00 37.84 160 VAL A C 1
ATOM 1295 O O . VAL A 1 160 ? -45.479 26.179 71.115 1.00 37.84 160 VAL A O 1
ATOM 1298 N N . ASP A 1 161 ? -44.893 26.838 69.033 1.00 35.75 161 ASP A N 1
ATOM 1299 C CA . ASP A 1 161 ? -44.122 28.087 69.176 1.00 35.75 161 ASP A CA 1
ATOM 1300 C C . ASP A 1 161 ? -43.375 28.431 70.489 1.00 35.75 161 ASP A C 1
ATOM 1302 O O . ASP A 1 161 ? -43.972 28.695 71.528 1.00 35.75 161 ASP A O 1
ATOM 1306 N N . ALA A 1 162 ? -42.060 28.694 70.388 1.00 35.44 162 ALA A N 1
ATOM 1307 C CA . ALA A 1 162 ? -41.538 30.068 70.216 1.00 35.44 162 ALA A CA 1
ATOM 1308 C C . ALA A 1 162 ? -40.064 30.259 70.659 1.00 35.44 162 ALA A C 1
ATOM 1310 O O . ALA A 1 162 ? -39.711 30.001 71.805 1.00 35.44 162 ALA A O 1
ATOM 1311 N N . ALA A 1 163 ? -39.299 30.911 69.763 1.00 32.03 163 ALA A N 1
ATOM 1312 C CA . ALA A 1 163 ? -38.209 31.882 70.009 1.00 32.03 163 ALA A CA 1
ATOM 1313 C C . ALA A 1 163 ? -36.865 31.374 70.604 1.00 32.03 163 ALA A C 1
ATOM 1315 O O . ALA A 1 163 ? -36.839 30.662 71.592 1.00 32.03 163 ALA A O 1
ATOM 1316 N N . ALA A 1 164 ? -35.666 31.761 70.144 1.00 39.34 164 ALA A N 1
ATOM 1317 C CA . ALA A 1 164 ? -35.203 32.811 69.224 1.00 39.34 164 ALA A CA 1
ATOM 1318 C C . ALA A 1 164 ? -33.662 32.643 68.949 1.00 39.34 164 ALA A C 1
ATOM 1320 O O . ALA A 1 164 ? -33.029 31.831 69.621 1.00 39.34 164 ALA A O 1
ATOM 1321 N N . PRO A 1 165 ? -33.069 33.372 67.966 1.00 54.94 165 PRO A N 1
ATOM 1322 C CA . PRO A 1 165 ? -31.797 33.102 67.232 1.00 54.94 165 PRO A CA 1
ATOM 1323 C C . PRO A 1 165 ? -30.572 33.854 67.865 1.00 54.94 165 PRO A C 1
ATOM 1325 O O . PRO A 1 165 ? -30.800 34.379 68.957 1.00 54.94 165 PRO A O 1
ATOM 1328 N N . PRO A 1 166 ? -29.316 33.994 67.311 1.00 48.91 166 PRO A N 1
ATOM 1329 C CA . PRO A 1 166 ? -28.898 34.087 65.885 1.00 48.91 166 PRO A CA 1
ATOM 1330 C C . PRO A 1 166 ? -27.461 33.615 65.473 1.00 48.91 166 PRO A C 1
ATOM 1332 O O . PRO A 1 166 ? -26.723 33.044 66.270 1.00 48.91 166 PRO A O 1
ATOM 1335 N N . ALA A 1 167 ? -27.100 33.970 64.219 1.00 34.59 167 ALA A N 1
ATOM 1336 C CA . ALA A 1 167 ? -25.780 34.054 63.545 1.00 34.59 167 ALA A CA 1
ATOM 1337 C C . ALA A 1 167 ? -25.324 32.817 62.731 1.00 34.59 167 ALA A C 1
ATOM 1339 O O . ALA A 1 167 ? -25.329 31.711 63.248 1.00 34.59 167 ALA A O 1
ATOM 1340 N N . GLU A 1 168 ? -24.872 32.892 61.470 1.00 43.94 168 GLU A N 1
ATOM 1341 C CA . GLU A 1 168 ? -24.657 33.980 60.495 1.00 43.94 168 GLU A CA 1
ATOM 1342 C C . GLU A 1 168 ? -24.500 33.369 59.062 1.00 43.94 168 GLU A C 1
ATOM 1344 O O . GLU A 1 168 ? -24.368 32.148 58.943 1.00 43.94 168 GLU A O 1
ATOM 1349 N N . PRO A 1 169 ? -24.561 34.182 57.981 1.00 47.34 169 PRO A N 1
ATOM 1350 C CA . PRO A 1 169 ? -24.982 33.779 56.633 1.00 47.34 169 PRO A CA 1
ATOM 1351 C C . PRO A 1 169 ? -23.859 33.469 55.629 1.00 47.34 169 PRO A C 1
ATOM 1353 O O . PRO A 1 169 ? -22.722 33.924 55.747 1.00 47.34 169 PRO A O 1
ATOM 1356 N N . ALA A 1 170 ? -24.255 32.772 54.564 1.00 38.31 170 ALA A N 1
ATOM 1357 C CA . ALA A 1 170 ? -23.503 32.581 53.335 1.00 38.31 170 ALA A CA 1
ATOM 1358 C C . ALA A 1 170 ? -24.332 33.028 52.116 1.00 38.31 170 ALA A C 1
ATOM 1360 O O . ALA A 1 170 ? -25.562 33.044 52.161 1.00 38.31 170 ALA A O 1
ATOM 1361 N N . GLU A 1 171 ? -23.590 33.266 51.034 1.00 39.38 171 GLU A N 1
ATOM 1362 C CA . GLU A 1 171 ? -23.984 33.277 49.620 1.00 39.38 171 GLU A CA 1
ATOM 1363 C C . GLU A 1 171 ? -24.380 34.620 48.983 1.00 39.38 171 GLU A C 1
ATOM 1365 O O . GLU A 1 171 ? -25.292 35.338 49.387 1.00 39.38 171 GLU A O 1
ATOM 1370 N N . ALA A 1 172 ? -23.620 34.906 47.927 1.00 37.47 172 ALA A N 1
ATOM 1371 C CA . ALA A 1 172 ? -23.727 36.017 47.011 1.00 37.47 172 ALA A CA 1
ATOM 1372 C C . ALA A 1 172 ? -24.689 35.683 45.862 1.00 37.47 172 ALA A C 1
ATOM 1374 O O . ALA A 1 172 ? -24.742 34.557 45.369 1.00 37.47 172 ALA A O 1
ATOM 1375 N N . GLU A 1 173 ? -25.402 36.705 45.406 1.00 38.16 173 GLU A N 1
ATOM 1376 C CA . GLU A 1 173 ? -26.306 36.669 44.261 1.00 38.16 173 GLU A CA 1
ATOM 1377 C C . GLU A 1 173 ? -25.587 36.974 42.945 1.00 38.16 173 GLU A C 1
ATOM 1379 O O . GLU A 1 173 ? -24.725 37.848 42.935 1.00 38.16 173 GLU A O 1
ATOM 1384 N N . VAL A 1 174 ? -26.036 36.370 41.831 1.00 35.53 174 VAL A N 1
ATOM 1385 C CA . VAL A 1 174 ? -26.134 37.044 40.517 1.00 35.53 174 VAL A CA 1
ATOM 1386 C C . VAL A 1 174 ? -27.314 36.470 39.704 1.00 35.53 174 VAL A C 1
ATOM 1388 O O . VAL A 1 174 ? -27.335 35.296 39.336 1.00 35.53 174 VAL A O 1
ATOM 1391 N N . SER A 1 175 ? -28.274 37.355 39.413 1.00 32.25 175 SER A N 1
ATOM 1392 C CA . SER A 1 175 ? -29.378 37.301 38.433 1.00 32.25 175 SER A CA 1
ATOM 1393 C C . SER A 1 175 ? -28.887 37.044 36.992 1.00 32.25 175 SER A C 1
ATOM 1395 O O . SER A 1 175 ? -27.803 37.478 36.634 1.00 32.25 175 SER A O 1
ATOM 1397 N N . GLY A 1 176 ? -29.578 36.379 36.061 1.00 32.12 176 GLY A N 1
ATOM 1398 C CA . GLY A 1 176 ? -30.963 36.577 35.635 1.00 32.12 176 GLY A CA 1
ATOM 1399 C C . GLY A 1 176 ? -31.055 37.650 34.533 1.00 32.12 176 GLY A C 1
ATOM 1400 O O . GLY A 1 176 ? -31.210 38.815 34.866 1.00 32.12 176 GLY A O 1
ATOM 1401 N N . GLU A 1 177 ? -31.008 37.277 33.243 1.00 35.09 177 GLU A N 1
ATOM 1402 C CA . GLU A 1 177 ? -31.472 38.146 32.144 1.00 35.09 177 GLU A CA 1
ATOM 1403 C C . GLU A 1 177 ? -32.039 37.338 30.957 1.00 35.09 177 GLU A C 1
ATOM 1405 O O . GLU A 1 177 ? -31.681 36.189 30.700 1.00 35.09 177 GLU A O 1
ATOM 1410 N N . THR A 1 178 ? -33.011 37.954 30.295 1.00 33.50 178 THR A N 1
ATOM 1411 C CA . THR A 1 178 ? -34.111 37.388 29.513 1.00 33.50 178 THR A CA 1
ATOM 1412 C C . THR A 1 178 ? -33.947 37.510 27.991 1.00 33.50 178 THR A C 1
ATOM 1414 O O . THR A 1 178 ? -33.348 38.457 27.505 1.00 33.50 178 THR A O 1
ATOM 1417 N N . ALA A 1 179 ? -34.653 36.629 27.268 1.00 32.34 179 ALA A N 1
ATOM 1418 C CA . ALA A 1 179 ? -35.350 36.854 25.989 1.00 32.34 179 ALA A CA 1
ATOM 1419 C C . ALA A 1 179 ? -34.575 37.329 24.734 1.00 32.34 179 ALA A C 1
ATOM 1421 O O . ALA A 1 179 ? -34.235 38.496 24.595 1.00 32.34 179 ALA A O 1
ATOM 1422 N N . ALA A 1 180 ? -34.535 36.469 23.704 1.00 37.38 180 ALA A N 1
ATOM 1423 C CA . ALA A 1 180 ? -34.677 36.892 22.302 1.00 37.38 180 ALA A CA 1
ATOM 1424 C C . ALA A 1 180 ? -35.069 35.707 21.397 1.00 37.38 180 ALA A C 1
ATOM 1426 O O . ALA A 1 180 ? -34.233 34.924 20.952 1.00 37.38 180 ALA A O 1
ATOM 1427 N N . VAL A 1 181 ? -36.364 35.601 21.091 1.00 41.00 181 VAL A N 1
ATOM 1428 C CA . VAL A 1 181 ? -36.893 34.820 19.965 1.00 41.00 181 VAL A CA 1
ATOM 1429 C C . VAL A 1 181 ? -36.853 35.715 18.727 1.00 41.00 181 VAL A C 1
ATOM 1431 O O . VAL A 1 181 ? -37.464 36.782 18.723 1.00 41.00 181 VAL A O 1
ATOM 1434 N N . LYS A 1 182 ? -36.178 35.280 17.658 1.00 44.31 182 LYS A N 1
ATOM 1435 C CA . LYS A 1 182 ? -36.349 35.855 16.317 1.00 44.31 182 LYS A CA 1
ATOM 1436 C C . LYS A 1 182 ? -36.331 34.756 15.260 1.00 44.31 182 LYS A C 1
ATOM 1438 O O . LYS A 1 182 ? -35.290 34.239 14.872 1.00 44.31 182 LYS A O 1
ATOM 1443 N N . THR A 1 183 ? -37.526 34.416 14.800 1.00 43.88 183 THR A N 1
ATOM 1444 C CA . THR A 1 183 ? -37.804 33.787 13.511 1.00 43.88 183 THR A CA 1
ATOM 1445 C C . THR A 1 183 ? -37.486 34.767 12.376 1.00 43.88 183 THR A C 1
ATOM 1447 O O . THR A 1 183 ? -37.846 35.935 12.480 1.00 43.88 183 THR A O 1
ATOM 1450 N N . LEU A 1 184 ? -36.862 34.305 11.282 1.00 38.31 184 LEU A N 1
ATOM 1451 C CA . LEU A 1 184 ? -37.340 34.541 9.908 1.00 38.31 184 LEU A CA 1
ATOM 1452 C C . LEU A 1 184 ? -36.524 33.727 8.889 1.00 38.31 184 LEU A C 1
ATOM 1454 O O . LEU A 1 184 ? -35.298 33.698 8.905 1.00 38.31 184 LEU A O 1
ATOM 1458 N N . ALA A 1 185 ? -37.267 33.075 8.003 1.00 40.03 185 ALA A N 1
ATOM 1459 C CA . ALA A 1 185 ? -36.835 32.245 6.894 1.00 40.03 185 ALA A CA 1
ATOM 1460 C C . ALA A 1 185 ? -36.360 33.042 5.666 1.00 40.03 185 ALA A C 1
ATOM 1462 O O . ALA A 1 185 ? -36.859 34.138 5.432 1.00 40.03 185 ALA A O 1
ATOM 1463 N N . GLN A 1 186 ? -35.503 32.414 4.844 1.00 43.28 186 GLN A N 1
ATOM 1464 C CA . GLN A 1 186 ? -35.452 32.395 3.359 1.00 43.28 186 GLN A CA 1
ATOM 1465 C C . GLN A 1 186 ? -34.026 31.998 2.922 1.00 43.28 186 GLN A C 1
ATOM 1467 O O . GLN A 1 186 ? -33.073 32.390 3.574 1.00 43.28 186 GLN A O 1
ATOM 1472 N N . ARG A 1 187 ? -33.718 31.314 1.817 1.00 41.22 187 ARG A N 1
ATOM 1473 C CA . ARG A 1 187 ? -34.362 30.451 0.807 1.00 41.22 187 ARG A CA 1
ATOM 1474 C C . ARG A 1 187 ? -33.224 30.141 -0.195 1.00 41.22 187 ARG A C 1
ATOM 1476 O O . ARG A 1 187 ? -32.310 30.948 -0.324 1.00 41.22 187 ARG A O 1
ATOM 1483 N N . SER A 1 188 ? -33.356 29.057 -0.967 1.00 39.28 188 SER A N 1
ATOM 1484 C CA . SER A 1 188 ? -32.485 28.608 -2.081 1.00 39.28 188 SER A CA 1
ATOM 1485 C C . SER A 1 188 ? -31.268 27.794 -1.628 1.00 39.28 188 SER A C 1
ATOM 1487 O O . SER A 1 188 ? -30.607 28.150 -0.670 1.00 39.28 188 SER A O 1
ATOM 1489 N N . GLY A 1 189 ? -30.919 26.648 -2.201 1.00 33.78 189 GLY A N 1
ATOM 1490 C CA . GLY A 1 189 ? -31.357 25.955 -3.407 1.00 33.78 189 GLY A CA 1
ATOM 1491 C C . GLY A 1 189 ? -30.153 25.124 -3.852 1.00 33.78 189 GLY A C 1
ATOM 1492 O O . GLY A 1 189 ? -29.098 25.690 -4.106 1.00 33.78 189 GLY A O 1
ATOM 1493 N N . GLY A 1 190 ? -30.262 23.796 -3.876 1.00 36.59 190 GLY A N 1
ATOM 1494 C CA . GLY A 1 190 ? -29.110 22.945 -4.190 1.00 36.59 190 GLY A CA 1
ATOM 1495 C C . GLY A 1 190 ? -29.360 21.465 -3.947 1.00 36.59 190 GLY A C 1
ATOM 1496 O O . GLY A 1 190 ? -28.686 20.840 -3.137 1.00 36.59 190 GLY A O 1
ATOM 1497 N N . THR A 1 191 ? -30.355 20.900 -4.627 1.00 40.12 191 THR A N 1
ATOM 1498 C CA . THR A 1 191 ? -30.560 19.451 -4.700 1.00 40.12 191 THR A CA 1
ATOM 1499 C C . THR A 1 191 ? -29.428 18.825 -5.519 1.00 40.12 191 THR A C 1
ATOM 1501 O O . THR A 1 191 ? -29.470 18.815 -6.749 1.00 40.12 191 THR A O 1
ATOM 1504 N N . GLY A 1 192 ? -28.401 18.325 -4.835 1.00 39.81 192 GLY A N 1
ATOM 1505 C CA . GLY A 1 192 ? -27.372 17.468 -5.415 1.00 39.81 192 GLY A CA 1
ATOM 1506 C C . GLY A 1 192 ? -27.937 16.076 -5.680 1.00 39.81 192 GLY A C 1
ATOM 1507 O O . GLY A 1 192 ? -28.182 15.304 -4.760 1.00 39.81 192 GLY A O 1
ATOM 1508 N N . SER A 1 193 ? -28.176 15.805 -6.958 1.00 39.12 193 SER A N 1
ATOM 1509 C CA . SER A 1 193 ? -28.609 14.540 -7.547 1.00 39.12 193 SER A CA 1
ATOM 1510 C C . SER A 1 193 ? -27.798 13.334 -7.045 1.00 39.12 193 SER A C 1
ATOM 1512 O O . SER A 1 193 ? -26.590 13.260 -7.259 1.00 39.12 193 SER A O 1
ATOM 1514 N N . ILE A 1 194 ? -28.472 12.367 -6.418 1.00 51.16 194 ILE A N 1
ATOM 1515 C CA . ILE A 1 194 ? -27.941 11.022 -6.164 1.00 51.16 194 ILE A CA 1
ATOM 1516 C C . ILE A 1 194 ? -28.312 10.157 -7.379 1.00 51.16 194 ILE A C 1
ATOM 1518 O O . ILE A 1 194 ? -29.502 9.876 -7.564 1.00 51.16 194 ILE A O 1
ATOM 1522 N N . PRO A 1 195 ? -27.367 9.686 -8.213 1.00 56.62 195 PRO A N 1
ATOM 1523 C CA . PRO A 1 195 ? -27.693 8.680 -9.209 1.00 56.62 195 PRO A CA 1
ATOM 1524 C C . PRO A 1 195 ? -27.886 7.326 -8.519 1.00 56.62 195 PRO A C 1
ATOM 1526 O O . PRO A 1 195 ? -26.945 6.619 -8.161 1.00 56.62 195 PRO A O 1
ATOM 1529 N N . SER A 1 196 ? -29.153 6.968 -8.346 1.00 49.31 196 SER A N 1
ATOM 1530 C CA . SER A 1 196 ? -29.575 5.595 -8.110 1.00 49.31 196 SER A CA 1
ATOM 1531 C C . SER A 1 196 ? -29.362 4.737 -9.366 1.00 49.31 196 SER A C 1
ATOM 1533 O O . SER A 1 196 ? -29.436 5.227 -10.494 1.00 49.31 196 SER A O 1
ATOM 1535 N N . ARG A 1 197 ? -29.214 3.422 -9.136 1.00 45.12 197 ARG A N 1
ATOM 1536 C CA . ARG A 1 197 ? -29.498 2.309 -10.067 1.00 45.12 197 ARG A CA 1
ATOM 1537 C C . ARG A 1 197 ? -28.312 1.691 -10.821 1.00 45.12 197 ARG A C 1
ATOM 1539 O O . ARG A 1 197 ? -28.262 1.699 -12.048 1.00 45.12 197 ARG A O 1
ATOM 1546 N N . VAL A 1 198 ? -27.480 0.943 -10.095 1.00 51.44 198 VAL A N 1
ATOM 1547 C CA . VAL A 1 198 ? -26.830 -0.250 -10.666 1.00 51.44 198 VAL A CA 1
ATOM 1548 C C . VAL A 1 198 ? -27.701 -1.459 -10.317 1.00 51.44 198 VAL A C 1
ATOM 1550 O O . VAL A 1 198 ? -27.875 -1.802 -9.152 1.00 51.44 198 VAL A O 1
ATOM 1553 N N . LYS A 1 199 ? -28.331 -2.056 -11.334 1.00 57.50 199 LYS A N 1
ATOM 1554 C CA . LYS A 1 199 ? -29.147 -3.275 -11.206 1.00 57.50 199 LYS A CA 1
ATOM 1555 C C . LYS A 1 199 ? -28.267 -4.431 -10.698 1.00 57.50 199 LYS A C 1
ATOM 1557 O O . LYS A 1 199 ? -27.159 -4.578 -11.221 1.00 57.50 199 LYS A O 1
ATOM 1562 N N . PRO A 1 200 ? -28.737 -5.297 -9.783 1.00 54.31 200 PRO A N 1
ATOM 1563 C CA . PRO A 1 200 ? -28.023 -6.530 -9.491 1.00 54.31 200 PRO A CA 1
ATOM 1564 C C . PRO A 1 200 ? -28.046 -7.413 -10.744 1.00 54.31 200 PRO A C 1
ATOM 1566 O O . PRO A 1 200 ? -29.106 -7.806 -11.233 1.00 54.31 200 PRO A O 1
ATOM 1569 N N . ARG A 1 201 ? -26.867 -7.708 -11.296 1.00 60.59 201 ARG A N 1
ATOM 1570 C CA . ARG A 1 201 ? -26.713 -8.817 -12.238 1.00 60.59 201 ARG A CA 1
ATOM 1571 C C . ARG A 1 201 ? -26.955 -10.092 -11.439 1.00 60.59 201 ARG A C 1
ATOM 1573 O O . ARG A 1 201 ? -26.134 -10.457 -10.606 1.00 60.59 201 ARG A O 1
ATOM 1580 N N . THR A 1 202 ? -28.078 -10.757 -11.690 1.00 55.69 202 THR A N 1
ATOM 1581 C CA . THR A 1 202 ? -28.276 -12.170 -11.359 1.00 55.69 202 THR A CA 1
ATOM 1582 C C . THR A 1 202 ? -27.124 -12.961 -11.967 1.00 55.69 202 THR A C 1
ATOM 1584 O O . THR A 1 202 ? -27.114 -13.239 -13.167 1.00 55.69 202 THR A O 1
ATOM 1587 N N . LEU A 1 203 ? -26.124 -13.278 -11.147 1.00 56.75 203 LEU A N 1
ATOM 1588 C CA . LEU A 1 203 ? -25.136 -14.293 -11.465 1.00 56.75 203 LEU A CA 1
ATOM 1589 C C . LEU A 1 203 ? -25.891 -15.621 -11.457 1.00 56.75 203 LEU A C 1
ATOM 1591 O O . LEU A 1 203 ? -26.233 -16.149 -10.401 1.00 56.75 203 LEU A O 1
ATOM 1595 N N . LYS A 1 204 ? -26.209 -16.134 -12.649 1.00 57.69 204 LYS A N 1
ATOM 1596 C CA . LYS A 1 204 ? -26.527 -17.551 -12.803 1.00 57.69 204 LYS A CA 1
ATOM 1597 C C . LYS A 1 204 ? -25.285 -18.306 -12.345 1.00 57.69 204 LYS A C 1
ATOM 1599 O O . LYS A 1 204 ? -24.258 -18.265 -13.018 1.00 57.69 204 LYS A O 1
ATOM 1604 N N . LEU A 1 205 ? -25.390 -18.932 -11.180 1.00 51.31 205 LEU A N 1
ATOM 1605 C CA . LEU A 1 205 ? -24.452 -19.928 -10.698 1.00 51.31 205 LEU A CA 1
ATOM 1606 C C . LEU A 1 205 ? -24.520 -21.095 -11.696 1.00 51.31 205 LEU A C 1
ATOM 1608 O O . LEU A 1 205 ? -25.393 -21.954 -11.606 1.00 51.31 205 LEU A O 1
ATOM 1612 N N . VAL A 1 206 ? -23.679 -21.066 -12.730 1.00 57.41 206 VAL A N 1
ATOM 1613 C CA . VAL A 1 206 ? -23.464 -22.238 -13.577 1.00 57.41 206 VAL A CA 1
ATOM 1614 C C . VAL A 1 206 ? -22.573 -23.154 -12.757 1.00 57.41 206 VAL A C 1
ATOM 1616 O O . VAL A 1 206 ? -21.367 -22.946 -12.655 1.00 57.41 206 VAL A O 1
ATOM 1619 N N . LEU A 1 207 ? -23.216 -24.112 -12.099 1.00 52.84 207 LEU A N 1
ATOM 1620 C CA . LEU A 1 207 ? -22.577 -25.261 -11.484 1.00 52.84 207 LEU A CA 1
ATOM 1621 C C . LEU A 1 207 ? -21.923 -26.048 -12.629 1.00 52.84 207 LEU A C 1
ATOM 1623 O O . LEU A 1 207 ? -22.588 -26.802 -13.337 1.00 52.84 207 LEU A O 1
ATOM 1627 N N . VAL A 1 208 ? -20.641 -25.790 -12.883 1.00 54.62 208 VAL A N 1
ATOM 1628 C CA . VAL A 1 208 ? -19.815 -26.664 -13.716 1.00 54.62 208 VAL A CA 1
ATOM 1629 C C . VAL A 1 208 ? -19.584 -27.908 -12.871 1.00 54.62 208 VAL A C 1
ATOM 1631 O O . VAL A 1 208 ? -18.788 -27.900 -11.939 1.00 54.62 208 VAL A O 1
ATOM 1634 N N . ALA A 1 209 ? -20.382 -28.939 -13.129 1.00 58.25 209 ALA A N 1
ATOM 1635 C CA . ALA A 1 209 ? -20.108 -30.274 -12.640 1.00 58.25 209 ALA A CA 1
ATOM 1636 C C . ALA A 1 209 ? -18.887 -30.798 -13.405 1.00 58.25 209 ALA A C 1
ATOM 1638 O O . ALA A 1 209 ? -18.982 -31.069 -14.602 1.00 58.25 209 ALA A O 1
ATOM 1639 N N . ASP A 1 210 ? -17.745 -30.900 -12.727 1.00 66.50 210 ASP A N 1
ATOM 1640 C CA . ASP A 1 210 ? -16.636 -31.730 -13.191 1.00 66.50 210 ASP A CA 1
ATOM 1641 C C . ASP A 1 210 ? -17.122 -33.190 -13.267 1.00 66.50 210 ASP A C 1
ATOM 1643 O O . ASP A 1 210 ? -17.623 -33.715 -12.263 1.00 66.50 210 ASP A O 1
ATOM 1647 N N . PRO A 1 211 ? -17.031 -33.870 -14.426 1.00 70.12 211 PRO A N 1
ATOM 1648 C CA . PRO A 1 211 ? -17.319 -35.294 -14.490 1.00 70.12 211 PRO A CA 1
ATOM 1649 C C . PRO A 1 211 ? -16.207 -36.087 -13.778 1.00 70.12 211 PRO A C 1
ATOM 1651 O O . PRO A 1 211 ? -15.025 -35.770 -13.942 1.00 70.12 211 PRO A O 1
ATOM 1654 N N . PRO A 1 212 ? -16.550 -37.129 -12.997 1.00 64.69 212 PRO A N 1
ATOM 1655 C CA . PRO A 1 212 ? -15.555 -38.006 -12.400 1.00 64.69 212 PRO A CA 1
ATOM 1656 C C . PRO A 1 212 ? -14.825 -38.789 -13.494 1.00 64.69 212 PRO A C 1
ATOM 1658 O O . PRO A 1 212 ? -15.419 -39.186 -14.497 1.00 64.69 212 PRO A O 1
ATOM 1661 N N . GLY A 1 213 ? -13.524 -38.966 -13.279 1.00 62.66 213 GLY A N 1
ATOM 1662 C CA . GLY A 1 213 ? -12.594 -39.538 -14.240 1.00 62.66 213 GLY A CA 1
ATOM 1663 C C . GLY A 1 213 ? -12.973 -40.914 -14.781 1.00 62.66 213 GLY A C 1
ATOM 1664 O O . GLY A 1 213 ? -13.612 -41.727 -14.109 1.00 62.66 213 GLY A O 1
ATOM 1665 N N . VAL A 1 214 ? -12.484 -41.146 -15.997 1.00 49.94 214 VAL A N 1
ATOM 1666 C CA . VAL A 1 214 ? -12.229 -42.452 -16.607 1.00 49.94 214 VAL A CA 1
ATOM 1667 C C . VAL A 1 214 ? -10.874 -42.359 -17.293 1.00 49.94 214 VAL A C 1
ATOM 1669 O O . VAL A 1 214 ? -10.668 -41.354 -18.013 1.00 49.94 214 VAL A O 1
#

InterPro domains:
  IPR007858 Dpy-30 motif [PF05186] (46-83)
  IPR037856 Sdc1/DPY30 [PTHR23356] (45-146)
  IPR049630 DPY30 domain-containing protein-like, dimerization/docking domain [cd22966] (46-88)

Secondary structure (DSSP, 8-state):
-HHHHHHHHHHTT----------------HHHHHHHHHHHSHHHHHHHHHHHHSHHHHHHHHHHHHH--S-HHHHHHHHHHHHHHHHHHHHHHHHHHHHHHHHHHHHHHHHHHHHHHHHHHHHHHHHHHHHHHHHHHHHHHHHHHHTTS------------------------------------------------------------PPPP-

Radius of gyration: 47.35 Å; chains: 1; bounding box: 123×81×105 Å

Sequence (214 aa):
MIMMSIMMLMTFLGSKNASGGKSRVRLVCSRHLKHSIARSQKPEMEAKYLKNNLGCLTSCLKEVAEKRPHDPIEYIAFWLRKHVENARLKAKKEEEAKQLQKEQEEEALDRERRAKRLEEARRLSEEEAARRKAEEERKAREAASASKLPVVEEKEEPDVDAAAPPAEPAEAEVSGETAAVKTLAQRSGGTGSIPSRVKPRTLKLVLVADPPGV